Protein AF-A0AAV4VUT4-F1 (afdb_monomer_lite)

Radius of gyration: 61.25 Å; chains: 1; bounding box: 125×82×161 Å

Organism: Caerostris extrusa (NCBI:txid172846)

pLDDT: mean 83.29, std 17.69, range [30.61, 98.0]

Sequence (272 aa):
VSNAVAVRVLGPTYFQRSETTAPAVAEASKPFDLVAHREKVATLLKQELPKPYDGPERDLVNFPRRVRPDTPGKVRMAFLPEEWFTFFYKKTGVTGPYLFGTGLLTFLLSKELYVIEHEFSTGCAIFLLVYIAVKKFGPAARKYLDDDFAANIAKMNKHKEDNMKEIENSIEQEKKNIWHAEGQKILMEAKRENVQMQLETEYRRRMMHVYEQVKKRLDYQLDITNTKRKLEQGHMVDWIVNSVVKSITPQQEKEALQKCIEDLKVISAKTH

InterPro domains:
  IPR008688 ATP synthase, F0 complex, subunit B/MI25 [PF05405] (105-265)
  IPR013837 ATP synthase, F0 complex, subunit B [PTHR12733] (56-271)

Structure (mmCIF, N/CA/C/O backbone):
data_AF-A0AAV4VUT4-F1
#
_entry.id   AF-A0AAV4VUT4-F1
#
loop_
_atom_site.group_PDB
_atom_site.id
_atom_site.type_symbol
_atom_site.label_atom_id
_atom_site.label_alt_id
_atom_site.label_comp_id
_atom_site.label_asym_id
_atom_site.label_entity_id
_atom_site.label_seq_id
_atom_site.pdbx_PDB_ins_code
_atom_site.Cartn_x
_atom_site.Cartn_y
_atom_site.Cartn_z
_atom_site.occupancy
_atom_site.B_iso_or_equiv
_atom_site.auth_seq_id
_atom_site.auth_comp_id
_atom_site.auth_asym_id
_atom_site.auth_atom_id
_atom_site.pdbx_PDB_model_num
ATOM 1 N N . VAL A 1 1 ? -49.177 -25.018 -1.321 1.00 38.31 1 VAL A N 1
ATOM 2 C CA . VAL A 1 1 ? -49.910 -26.197 -0.807 1.00 38.31 1 VAL A CA 1
ATOM 3 C C . VAL A 1 1 ? -50.154 -25.961 0.669 1.00 38.31 1 VAL A C 1
ATOM 5 O O . VAL A 1 1 ? -49.200 -25.736 1.400 1.00 38.31 1 VAL A O 1
ATOM 8 N N . SER A 1 2 ? -51.428 -25.855 1.037 1.00 38.56 2 SER A N 1
ATOM 9 C CA . SER A 1 2 ? -51.911 -25.648 2.406 1.00 38.56 2 SER A CA 1
ATOM 10 C C . SER A 1 2 ? -51.657 -26.894 3.260 1.00 38.56 2 SER A C 1
ATOM 12 O O . SER A 1 2 ? -51.672 -27.980 2.691 1.00 38.56 2 SER A O 1
ATOM 14 N N . ASN A 1 3 ? -51.426 -26.728 4.567 1.00 30.61 3 ASN A N 1
ATOM 15 C CA . ASN A 1 3 ? -51.760 -27.653 5.669 1.00 30.61 3 ASN A CA 1
ATOM 16 C C . ASN A 1 3 ? -51.227 -27.018 6.970 1.00 30.61 3 ASN A C 1
ATOM 18 O O . ASN A 1 3 ? -50.026 -26.943 7.183 1.00 30.61 3 ASN A O 1
ATOM 22 N N . ALA A 1 4 ? -52.051 -26.291 7.719 1.00 34.97 4 ALA A N 1
ATOM 23 C CA . ALA A 1 4 ? -52.999 -26.779 8.725 1.00 34.97 4 ALA A CA 1
ATOM 24 C C . ALA A 1 4 ? -52.445 -26.577 10.150 1.00 34.97 4 ALA A C 1
ATOM 26 O O . ALA A 1 4 ? -51.393 -27.070 10.538 1.00 34.97 4 ALA A O 1
ATOM 27 N N . VAL A 1 5 ? -53.214 -25.778 10.882 1.00 43.53 5 VAL A N 1
ATOM 28 C CA . VAL A 1 5 ? -53.121 -25.339 12.274 1.00 43.53 5 VAL A CA 1
ATOM 29 C C . VAL A 1 5 ? -52.958 -26.494 13.271 1.00 43.53 5 VAL A C 1
ATOM 31 O O . VAL A 1 5 ? -53.674 -27.486 13.191 1.00 43.53 5 VAL A O 1
ATOM 34 N N . ALA A 1 6 ? -52.140 -26.287 14.309 1.00 33.81 6 ALA A N 1
ATOM 35 C CA . ALA A 1 6 ? -52.344 -26.920 15.612 1.00 33.81 6 ALA A CA 1
ATOM 36 C C . ALA A 1 6 ? -52.032 -25.923 16.743 1.00 33.81 6 ALA A C 1
ATOM 38 O O . ALA A 1 6 ? -50.922 -25.856 17.267 1.00 33.81 6 ALA A O 1
ATOM 39 N N . VAL A 1 7 ? -53.043 -25.137 17.121 1.00 42.69 7 VAL A N 1
ATOM 40 C CA . VAL A 1 7 ? -53.096 -24.450 18.416 1.00 42.69 7 VAL A CA 1
ATOM 41 C C . VAL A 1 7 ? -53.338 -25.529 19.473 1.00 42.69 7 VAL A C 1
ATOM 43 O O . VAL A 1 7 ? -54.434 -26.079 19.554 1.00 42.69 7 VAL A O 1
ATOM 46 N N . ARG A 1 8 ? -52.315 -25.880 20.261 1.00 37.84 8 ARG A N 1
ATOM 47 C CA . ARG A 1 8 ? -52.475 -26.766 21.425 1.00 37.84 8 ARG A CA 1
ATOM 48 C C . ARG A 1 8 ? -52.658 -25.926 22.684 1.00 37.84 8 ARG A C 1
ATOM 50 O O . ARG A 1 8 ? -51.731 -25.283 23.162 1.00 37.84 8 ARG A O 1
ATOM 57 N N . VAL A 1 9 ? -53.880 -25.966 23.202 1.00 40.16 9 VAL A N 1
ATOM 58 C CA . VAL A 1 9 ? -54.280 -25.491 24.529 1.00 40.16 9 VAL A CA 1
ATOM 59 C C . VAL A 1 9 ? -53.512 -26.292 25.588 1.00 40.16 9 VAL A C 1
ATOM 61 O O . VAL A 1 9 ? -53.620 -27.517 25.646 1.00 40.16 9 VAL A O 1
ATOM 64 N N . LEU A 1 10 ? -52.711 -25.610 26.409 1.00 38.88 10 LEU A N 1
ATOM 65 C CA . LEU A 1 10 ? -51.919 -26.223 27.476 1.00 38.88 10 LEU A CA 1
ATOM 66 C C . LEU A 1 10 ? -52.737 -26.245 28.781 1.00 38.88 10 LEU A C 1
ATOM 68 O O . LEU A 1 10 ? -52.873 -25.229 29.455 1.00 38.88 10 LEU A O 1
ATOM 72 N N . GLY A 1 11 ? -53.304 -27.409 29.117 1.00 35.69 11 GLY A N 1
ATOM 73 C CA . GLY A 1 11 ? -53.816 -27.740 30.457 1.00 35.69 11 GLY A CA 1
ATOM 74 C C . GLY A 1 11 ? -52.709 -27.846 31.529 1.00 35.69 11 GLY A C 1
ATOM 75 O O . GLY A 1 11 ? -51.535 -27.679 31.222 1.00 35.69 11 GLY A O 1
ATOM 76 N N . PRO A 1 12 ? -53.031 -28.134 32.801 1.00 42.19 12 PRO A N 1
ATOM 77 C CA . PRO A 1 12 ? -52.148 -27.884 33.952 1.00 42.19 12 PRO A CA 1
ATOM 78 C C . PRO A 1 12 ? -50.978 -28.875 34.137 1.00 42.19 12 PRO A C 1
ATOM 80 O O . PRO A 1 12 ? -50.393 -28.943 35.213 1.00 42.19 12 PRO A O 1
ATOM 83 N N . THR A 1 13 ? -50.599 -29.640 33.112 1.00 35.25 13 THR A N 1
ATOM 84 C CA . THR A 1 13 ? -49.573 -30.698 33.204 1.00 35.25 13 THR A CA 1
ATOM 85 C C . THR A 1 13 ? -48.278 -30.398 32.446 1.00 35.25 13 THR A C 1
ATOM 87 O O . THR A 1 13 ? -47.425 -31.273 32.331 1.00 35.25 13 THR A O 1
ATOM 90 N N . TYR A 1 14 ? -48.071 -29.174 31.953 1.00 37.06 14 TYR A N 1
ATOM 91 C CA . TYR A 1 14 ? -46.871 -28.827 31.179 1.00 37.06 14 TYR A CA 1
ATOM 92 C C . TYR A 1 14 ? -45.844 -28.045 32.008 1.00 37.06 14 TYR A C 1
ATOM 94 O O . TYR A 1 14 ? -45.543 -26.891 31.732 1.00 37.06 14 TYR A O 1
ATOM 102 N N . PHE A 1 15 ? -45.253 -28.717 32.994 1.00 39.16 15 PHE A N 1
ATOM 103 C CA . PHE A 1 15 ? -43.840 -28.516 33.331 1.00 39.16 15 PHE A CA 1
ATOM 104 C C . PHE A 1 15 ? -43.058 -29.705 32.765 1.00 39.16 15 PHE A C 1
ATOM 106 O O . PHE A 1 15 ? -42.431 -30.475 33.486 1.00 39.16 15 PHE A O 1
ATOM 113 N N . GLN A 1 16 ? -43.108 -29.892 31.445 1.00 33.41 16 GLN A N 1
ATOM 114 C CA . GLN A 1 16 ? -42.028 -30.632 30.810 1.00 33.41 16 GLN A CA 1
ATOM 115 C C . GLN A 1 16 ? -40.841 -29.679 30.796 1.00 33.41 16 GLN A C 1
ATOM 117 O O . GLN A 1 16 ? -40.825 -28.704 30.046 1.00 33.41 16 GLN A O 1
ATOM 122 N N . ARG A 1 17 ? -39.860 -29.943 31.669 1.00 34.88 17 ARG A N 1
ATOM 123 C CA . ARG A 1 17 ? -38.482 -29.517 31.430 1.00 34.88 17 ARG A CA 1
ATOM 124 C C . ARG A 1 17 ? -38.218 -29.957 29.998 1.00 34.88 17 ARG A C 1
ATOM 126 O O . ARG A 1 17 ? -38.216 -31.161 29.751 1.00 34.88 17 ARG A O 1
ATOM 133 N N . SER A 1 18 ? -38.123 -29.021 29.053 1.00 34.09 18 SER A N 1
ATOM 134 C CA . SER A 1 18 ? -37.560 -29.383 27.766 1.00 34.09 18 SER A CA 1
ATOM 135 C C . SER A 1 18 ? -36.218 -29.988 28.132 1.00 34.09 18 SER A C 1
ATOM 137 O O . SER A 1 18 ? -35.370 -29.334 28.746 1.00 34.09 18 SER A O 1
ATOM 139 N N . GLU A 1 19 ? -36.073 -31.287 27.891 1.00 35.34 19 GLU A N 1
ATOM 140 C CA . GLU A 1 19 ? -34.752 -31.844 27.749 1.00 35.34 19 GLU A CA 1
ATOM 141 C C . GLU A 1 19 ? -34.169 -30.990 26.640 1.00 35.34 19 GLU A C 1
ATOM 143 O O . GLU A 1 19 ? -34.556 -31.089 25.476 1.00 35.34 19 GLU A O 1
ATOM 148 N N . THR A 1 20 ? -33.337 -30.026 27.025 1.00 38.91 20 THR A N 1
ATOM 149 C CA . THR A 1 20 ? -32.339 -29.492 26.132 1.00 38.91 20 THR A CA 1
ATOM 150 C C . THR A 1 20 ? -31.587 -30.737 25.718 1.00 38.91 20 THR A C 1
ATOM 152 O O . THR A 1 20 ? -30.687 -31.182 26.430 1.00 38.91 20 THR A O 1
ATOM 155 N N . THR A 1 21 ? -32.019 -31.369 24.626 1.00 37.50 21 THR A N 1
ATOM 156 C CA . THR A 1 21 ? -31.150 -32.207 23.834 1.00 37.50 21 THR A CA 1
ATOM 157 C C . THR A 1 21 ? -30.063 -31.221 23.474 1.00 37.50 21 THR A C 1
ATOM 159 O O . THR A 1 21 ? -30.235 -30.366 22.603 1.00 37.50 21 THR A O 1
ATOM 162 N N . ALA A 1 22 ? -29.010 -31.214 24.299 1.00 38.31 22 ALA A N 1
ATOM 163 C CA . ALA A 1 22 ? -27.779 -30.540 23.977 1.00 38.31 22 ALA A CA 1
ATOM 164 C C . ALA A 1 22 ? -27.530 -30.936 22.524 1.00 38.31 22 ALA A C 1
ATOM 166 O O . ALA A 1 22 ? -27.652 -32.137 22.237 1.00 38.31 22 ALA A O 1
ATOM 167 N N . PRO A 1 23 ? -27.336 -29.971 21.603 1.00 40.91 23 PRO A N 1
ATOM 168 C CA . PRO A 1 23 ? -27.054 -30.317 20.220 1.00 40.91 23 PRO A CA 1
ATOM 169 C C . PRO A 1 23 ? -26.000 -31.409 20.285 1.00 40.91 23 PRO A C 1
ATOM 171 O O . PRO A 1 23 ? -25.000 -31.213 20.986 1.00 40.91 23 PRO A O 1
ATOM 174 N N . ALA A 1 24 ? -26.330 -32.581 19.717 1.00 38.47 24 ALA A N 1
ATOM 175 C CA . ALA A 1 24 ? -25.483 -33.763 19.750 1.00 38.47 24 ALA A CA 1
ATOM 176 C C . ALA A 1 24 ? -24.061 -33.263 19.569 1.00 38.47 24 ALA A C 1
ATOM 178 O O . ALA A 1 24 ? -23.830 -32.548 18.593 1.00 38.47 24 ALA A O 1
ATOM 179 N N . VAL A 1 25 ? -23.212 -33.481 20.584 1.00 44.38 25 VAL A N 1
ATOM 180 C CA . VAL A 1 25 ? -21.855 -32.936 20.643 1.00 44.38 25 VAL A CA 1
ATOM 181 C C . VAL A 1 25 ? -21.241 -33.274 19.302 1.00 44.38 25 VAL A C 1
ATOM 183 O O . VAL A 1 25 ? -20.931 -34.438 19.060 1.00 44.38 25 VAL A O 1
ATOM 186 N N . ALA A 1 26 ? -21.198 -32.286 18.401 1.00 42.62 26 ALA A N 1
ATOM 187 C CA . ALA A 1 26 ? -20.576 -32.443 17.105 1.00 42.62 26 ALA A CA 1
ATOM 188 C C . ALA A 1 26 ? -19.192 -32.946 17.460 1.00 42.62 26 ALA A C 1
ATOM 190 O O . ALA A 1 26 ? -18.527 -32.268 18.252 1.00 42.62 26 ALA A O 1
ATOM 191 N N . GLU A 1 27 ? -18.870 -34.174 17.030 1.00 40.31 27 GLU A N 1
ATOM 192 C CA . GLU A 1 27 ? -17.626 -34.858 17.363 1.00 40.31 27 GLU A CA 1
ATOM 193 C C . GLU A 1 27 ? -16.545 -33.803 17.374 1.00 40.31 27 GLU A C 1
ATOM 195 O O . GLU A 1 27 ? -16.317 -33.166 16.343 1.00 40.31 27 GLU A O 1
ATOM 200 N N . ALA A 1 28 ? -16.034 -33.502 18.572 1.00 47.31 28 ALA A N 1
ATOM 201 C CA . ALA A 1 28 ? -15.161 -32.368 18.765 1.00 47.31 28 ALA A CA 1
ATOM 202 C C . ALA A 1 28 ? -13.992 -32.594 17.817 1.00 47.31 28 ALA A C 1
ATOM 204 O O . ALA A 1 28 ? -13.145 -33.456 18.063 1.00 47.31 28 ALA A O 1
ATOM 205 N N . SER A 1 29 ? -14.005 -31.881 16.686 1.00 54.81 29 SER A N 1
ATOM 206 C CA . SER A 1 29 ? -12.911 -31.870 15.735 1.00 54.81 29 SER A CA 1
ATOM 207 C C . SER A 1 29 ? -11.675 -31.661 16.585 1.00 54.81 29 SER A C 1
ATOM 209 O O . SER A 1 29 ? -11.684 -30.723 17.392 1.00 54.81 29 SER A O 1
ATOM 211 N N . LYS A 1 30 ? -10.707 -32.588 16.492 1.00 56.12 30 LYS A N 1
ATOM 212 C CA . LYS A 1 30 ? -9.490 -32.610 17.318 1.00 56.12 30 LYS A CA 1
ATOM 213 C C . LYS A 1 30 ? -9.087 -31.175 17.655 1.00 56.12 30 LYS A C 1
ATOM 215 O O . LYS A 1 30 ? -9.022 -30.382 16.710 1.00 56.12 30 LYS A O 1
ATOM 220 N N . PRO A 1 31 ? -8.877 -30.830 18.941 1.00 59.69 31 PRO A N 1
ATOM 221 C CA . PRO A 1 31 ? -8.601 -29.455 19.328 1.00 59.69 31 PRO A CA 1
ATOM 222 C C . PRO A 1 31 ? -7.492 -28.934 18.423 1.00 59.69 31 PRO A C 1
ATOM 224 O O . PRO A 1 31 ? -6.416 -29.528 18.354 1.00 59.69 31 PRO A O 1
ATOM 227 N N . PHE A 1 32 ? -7.815 -27.910 17.634 1.00 61.91 32 PHE A N 1
ATOM 228 C CA . PHE A 1 32 ? -6.879 -27.327 16.690 1.00 61.91 32 PHE A CA 1
ATOM 229 C C . PHE A 1 32 ? -5.690 -26.826 17.502 1.00 61.91 32 PHE A C 1
ATOM 231 O O . PHE A 1 32 ? -5.832 -25.900 18.302 1.00 61.91 32 PHE A O 1
ATOM 238 N N . ASP A 1 33 ? -4.552 -27.503 17.364 1.00 74.44 33 ASP A N 1
ATOM 239 C CA . ASP A 1 33 ? -3.379 -27.232 18.179 1.00 74.44 33 ASP A CA 1
ATOM 240 C C . ASP A 1 33 ? -2.759 -25.901 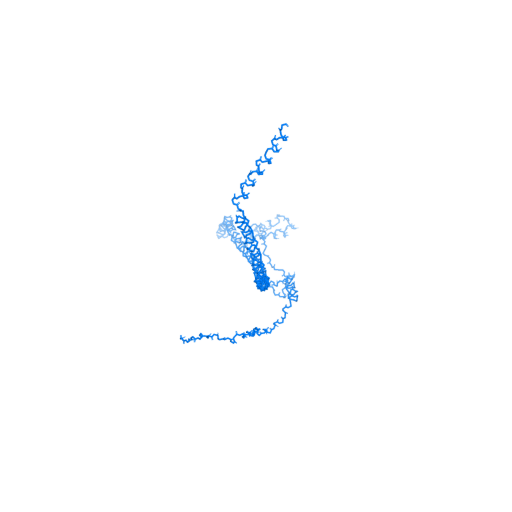17.733 1.00 74.44 33 ASP A C 1
ATOM 242 O O . ASP A 1 33 ? -1.982 -25.812 16.778 1.00 74.44 33 ASP A O 1
ATOM 246 N N . LEU A 1 34 ? -3.198 -24.830 18.396 1.00 72.06 34 LEU A N 1
ATOM 247 C CA . LEU A 1 34 ? -2.836 -23.447 18.096 1.00 72.06 34 LEU A CA 1
ATOM 248 C C . LEU A 1 34 ? -1.325 -23.225 18.187 1.00 72.06 34 LEU A C 1
ATOM 250 O O . LEU A 1 34 ? -0.800 -22.379 17.465 1.00 72.06 34 LEU A O 1
ATOM 254 N N . VAL A 1 35 ? -0.633 -23.967 19.057 1.00 77.12 35 VAL A N 1
ATOM 255 C CA . VAL A 1 35 ? 0.819 -23.859 19.244 1.00 77.12 35 VAL A CA 1
ATOM 256 C C . VAL A 1 35 ? 1.533 -24.440 18.029 1.00 77.12 35 VAL A C 1
ATOM 258 O O . VAL A 1 35 ? 2.270 -23.717 17.359 1.00 77.12 35 VAL A O 1
ATOM 261 N N . ALA A 1 36 ? 1.212 -25.683 17.661 1.00 79.12 36 ALA A N 1
ATOM 262 C CA . ALA A 1 36 ? 1.777 -26.333 16.480 1.00 79.12 36 ALA A CA 1
ATOM 263 C C . ALA A 1 36 ? 1.467 -25.559 15.185 1.00 79.12 36 ALA A C 1
ATOM 265 O O . ALA A 1 36 ? 2.317 -25.424 14.301 1.00 79.12 36 ALA A O 1
ATOM 266 N N . HIS A 1 37 ? 0.261 -24.994 15.068 1.00 78.25 37 HIS A N 1
ATOM 267 C CA . HIS A 1 37 ? -0.099 -24.175 13.913 1.00 78.25 37 HIS A CA 1
ATOM 268 C C . HIS A 1 37 ? 0.668 -22.845 13.877 1.00 78.25 37 HIS A C 1
ATOM 270 O O . HIS A 1 37 ? 1.135 -22.441 12.813 1.00 78.25 37 HIS A O 1
ATOM 276 N N . ARG A 1 38 ? 0.843 -22.164 15.018 1.00 79.00 38 ARG A N 1
ATOM 277 C CA . ARG A 1 38 ? 1.648 -20.931 15.103 1.00 79.00 38 ARG A CA 1
ATOM 278 C C . ARG A 1 38 ? 3.107 -21.179 14.740 1.00 79.00 38 ARG A C 1
ATOM 280 O O . ARG A 1 38 ? 3.677 -20.388 13.995 1.00 79.00 38 ARG A O 1
ATOM 287 N N . GLU A 1 39 ? 3.689 -22.275 15.215 1.00 81.62 39 GLU A N 1
ATOM 288 C CA . GLU A 1 39 ? 5.054 -22.674 14.865 1.00 81.62 39 GLU A CA 1
ATOM 289 C C . GLU A 1 39 ? 5.191 -22.952 13.365 1.00 81.62 39 GLU A C 1
ATOM 291 O O . GLU A 1 39 ? 6.117 -22.451 12.729 1.00 81.62 39 GLU A O 1
ATOM 296 N N . LYS A 1 40 ? 4.220 -23.655 12.768 1.00 81.38 40 LYS A N 1
ATOM 297 C CA . LYS A 1 40 ? 4.173 -23.900 11.321 1.00 81.38 40 LYS A CA 1
ATOM 298 C C . LYS A 1 40 ? 4.021 -22.610 10.504 1.00 81.38 40 LYS A C 1
ATOM 300 O O . LYS A 1 40 ? 4.637 -22.469 9.455 1.00 81.38 40 LYS A O 1
ATOM 305 N N . VAL A 1 41 ? 3.231 -21.644 10.968 1.00 77.38 41 VAL A N 1
ATOM 306 C CA . VAL A 1 41 ? 3.125 -20.326 10.316 1.00 77.38 41 VAL A CA 1
ATOM 307 C C . VAL A 1 41 ? 4.440 -19.548 10.447 1.00 77.38 41 VAL A C 1
ATOM 309 O O . VAL A 1 41 ? 4.887 -18.929 9.485 1.00 77.38 41 VAL A O 1
ATOM 312 N N . ALA A 1 42 ? 5.098 -19.616 11.606 1.00 79.06 42 ALA A N 1
ATOM 313 C CA . ALA A 1 42 ? 6.378 -18.953 11.840 1.00 79.06 42 ALA A CA 1
ATOM 314 C C . ALA A 1 42 ? 7.516 -19.527 10.978 1.00 79.06 42 ALA A C 1
ATOM 316 O O . ALA A 1 42 ? 8.400 -18.775 10.565 1.00 79.06 42 ALA A O 1
ATOM 317 N N . THR A 1 43 ? 7.508 -20.832 10.688 1.00 80.75 43 THR A N 1
ATOM 318 C CA . THR A 1 43 ? 8.469 -21.441 9.756 1.00 80.75 43 THR A CA 1
ATOM 319 C C . THR A 1 43 ? 8.177 -21.054 8.308 1.00 80.75 43 THR A C 1
ATOM 321 O O . THR A 1 43 ? 9.104 -20.670 7.599 1.00 80.75 43 THR A O 1
ATOM 324 N N . LEU A 1 44 ? 6.907 -21.051 7.889 1.00 75.94 44 LEU A N 1
ATOM 325 C CA . LEU A 1 44 ? 6.501 -20.625 6.543 1.00 75.94 44 LEU A CA 1
ATOM 326 C C . LEU A 1 44 ? 6.820 -19.150 6.260 1.00 75.94 44 LEU A C 1
ATOM 328 O O . LEU A 1 44 ? 7.231 -18.824 5.154 1.00 75.94 44 LEU A O 1
ATOM 332 N N . LEU A 1 45 ? 6.700 -18.266 7.257 1.00 74.12 45 LEU A N 1
ATOM 333 C CA . LEU A 1 45 ? 7.067 -16.849 7.122 1.00 74.12 45 LEU A CA 1
ATOM 334 C C . LEU A 1 45 ? 8.566 -16.625 6.877 1.00 74.12 45 LEU A C 1
ATOM 336 O O . LEU A 1 45 ? 8.943 -15.621 6.280 1.00 74.12 45 LEU A O 1
ATOM 340 N N . LYS A 1 46 ? 9.422 -17.530 7.363 1.00 74.88 46 LYS A N 1
ATOM 341 C CA . LYS A 1 46 ? 10.881 -17.454 7.177 1.00 74.88 46 LYS A CA 1
ATOM 342 C C . LYS A 1 46 ? 11.344 -18.088 5.870 1.00 74.88 46 LYS A C 1
ATOM 344 O O . LYS A 1 46 ? 12.476 -17.858 5.456 1.00 74.88 46 LYS A O 1
ATOM 349 N N . GLN A 1 47 ? 10.506 -18.911 5.252 1.00 76.00 47 GLN A N 1
ATOM 350 C CA . GLN A 1 47 ? 10.820 -19.535 3.982 1.00 76.00 47 GLN A CA 1
ATOM 351 C C . GLN A 1 47 ? 10.632 -18.501 2.871 1.00 76.00 47 GLN A C 1
ATOM 353 O O . GLN A 1 47 ? 9.517 -18.052 2.611 1.00 76.00 47 GLN A O 1
ATOM 358 N N . GLU A 1 48 ? 11.720 -18.127 2.195 1.00 66.69 48 GLU A N 1
ATOM 359 C CA . GLU A 1 48 ? 11.594 -17.357 0.961 1.00 66.69 48 GLU A CA 1
ATOM 360 C C . GLU A 1 48 ? 10.791 -18.184 -0.045 1.00 66.69 48 GLU A C 1
ATOM 362 O O . GLU A 1 48 ? 11.144 -19.324 -0.366 1.00 66.69 48 GLU A O 1
ATOM 367 N N . LEU A 1 49 ? 9.677 -17.623 -0.517 1.00 64.25 49 LEU A N 1
ATOM 368 C CA . LEU A 1 49 ? 8.893 -18.259 -1.562 1.00 64.25 49 LEU A CA 1
ATOM 369 C C . LEU A 1 49 ? 9.783 -18.405 -2.804 1.00 64.25 49 LEU A C 1
ATOM 371 O O . LEU A 1 49 ? 10.402 -17.419 -3.225 1.00 64.25 49 LEU A O 1
ATOM 375 N N . PRO A 1 50 ? 9.859 -19.606 -3.407 1.00 62.66 50 PRO A N 1
ATOM 376 C CA . PRO A 1 50 ? 10.608 -19.781 -4.637 1.00 62.66 50 PRO A CA 1
ATOM 377 C C . PRO A 1 50 ? 10.035 -18.821 -5.678 1.00 62.66 50 PRO A C 1
ATOM 379 O O . PRO A 1 50 ? 8.819 -18.741 -5.872 1.00 62.66 50 PRO A O 1
ATOM 382 N N . LYS A 1 51 ? 10.909 -18.050 -6.330 1.00 67.25 51 LYS A N 1
ATOM 383 C CA . LYS A 1 51 ? 10.484 -17.155 -7.409 1.00 67.25 51 LYS A CA 1
ATOM 384 C C . LYS A 1 51 ? 9.766 -18.022 -8.452 1.00 67.25 51 LYS A C 1
ATOM 386 O O . LYS A 1 51 ? 10.335 -19.029 -8.862 1.00 67.25 51 LYS A O 1
ATOM 391 N N . PRO A 1 52 ? 8.561 -17.651 -8.916 1.00 65.31 52 PRO A N 1
ATOM 392 C CA . PRO A 1 52 ? 7.681 -18.547 -9.680 1.00 65.31 52 PRO A CA 1
ATOM 393 C C . PRO A 1 52 ? 8.268 -19.065 -11.005 1.00 65.31 52 PRO A C 1
ATOM 395 O O . PRO A 1 52 ? 7.731 -19.994 -11.595 1.00 65.31 52 PRO A O 1
ATOM 398 N N . TYR A 1 53 ? 9.373 -18.481 -11.469 1.00 65.62 53 TYR A N 1
ATOM 399 C CA . TYR A 1 53 ? 10.059 -18.834 -12.714 1.00 65.62 53 TYR A CA 1
ATOM 400 C C . TYR A 1 53 ? 11.436 -19.480 -12.498 1.00 65.62 53 TYR A C 1
ATOM 402 O O . TYR A 1 53 ? 12.160 -19.733 -13.465 1.00 65.62 53 TYR A O 1
ATOM 410 N N . ASP A 1 54 ? 11.836 -19.701 -11.247 1.00 69.44 54 ASP A N 1
ATOM 411 C CA . ASP A 1 54 ? 13.139 -20.246 -10.892 1.00 69.44 54 ASP A CA 1
ATOM 412 C C . ASP A 1 54 ? 12.903 -21.637 -10.301 1.00 69.44 54 ASP A C 1
ATOM 414 O O . ASP A 1 54 ? 12.466 -21.781 -9.162 1.00 69.44 54 ASP A O 1
ATOM 418 N N . GLY A 1 55 ? 13.136 -22.670 -11.116 1.00 74.31 55 GLY A N 1
ATOM 419 C CA . GLY A 1 55 ? 13.104 -24.050 -10.639 1.00 74.31 55 GLY A CA 1
ATOM 420 C C . GLY A 1 55 ? 14.199 -24.303 -9.592 1.00 74.31 55 GLY A C 1
ATOM 421 O O . GLY A 1 55 ? 15.203 -23.586 -9.577 1.00 74.31 55 GLY A O 1
ATOM 422 N N . PRO A 1 56 ? 14.048 -25.337 -8.746 1.00 75.19 56 PRO A N 1
ATOM 423 C CA . PRO A 1 56 ? 15.007 -25.653 -7.682 1.00 75.19 56 PRO A CA 1
ATOM 424 C C . PRO A 1 56 ? 16.419 -25.971 -8.202 1.00 75.19 56 PRO A C 1
ATOM 426 O O . PRO A 1 56 ? 17.388 -25.847 -7.463 1.00 75.19 56 PRO A O 1
ATOM 429 N N . GLU A 1 57 ? 16.546 -26.340 -9.478 1.00 76.44 57 GLU A N 1
ATOM 430 C CA . GLU A 1 57 ? 17.814 -26.667 -10.141 1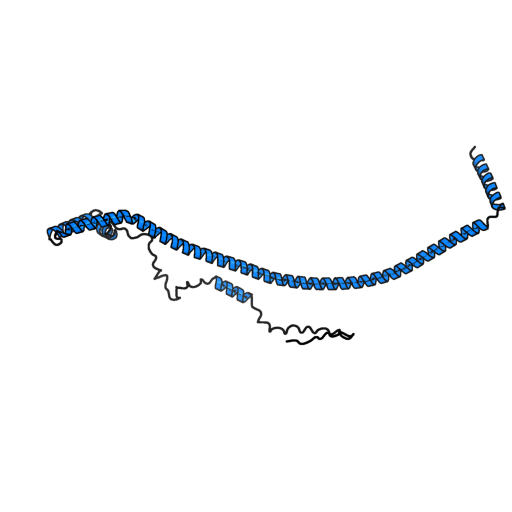.00 76.44 57 GLU A CA 1
ATOM 431 C C . GLU A 1 57 ? 18.547 -25.443 -10.722 1.00 76.44 57 GLU A C 1
ATOM 433 O O . GLU A 1 57 ? 19.649 -25.573 -11.255 1.00 76.44 57 GLU A O 1
ATOM 438 N N . ARG A 1 58 ? 17.952 -24.241 -10.679 1.00 73.44 58 ARG A N 1
ATOM 439 C CA . ARG A 1 58 ? 18.541 -23.066 -11.328 1.00 73.44 58 ARG A CA 1
ATOM 440 C C . ARG A 1 58 ? 19.682 -22.475 -10.505 1.00 73.44 58 ARG A C 1
ATOM 442 O O . ARG A 1 58 ? 19.470 -21.808 -9.496 1.00 73.44 58 ARG A O 1
ATOM 449 N N . ASP A 1 59 ? 20.890 -22.624 -11.028 1.00 79.44 59 ASP A N 1
ATOM 450 C CA . ASP A 1 59 ? 22.099 -22.031 -10.473 1.00 79.44 59 ASP A CA 1
ATOM 451 C C . ASP A 1 59 ? 22.200 -20.530 -10.795 1.00 79.44 59 ASP A C 1
ATOM 453 O O . ASP A 1 59 ? 22.567 -20.122 -11.898 1.00 79.44 59 ASP A O 1
ATOM 457 N N . LEU A 1 60 ? 21.861 -19.693 -9.815 1.00 75.88 60 LEU A N 1
ATOM 458 C CA . LEU A 1 60 ? 21.967 -18.234 -9.913 1.00 75.88 60 LEU A CA 1
ATOM 459 C C . LEU A 1 60 ? 23.379 -17.706 -9.615 1.00 75.88 60 LEU A C 1
ATOM 461 O O . LEU A 1 60 ? 23.634 -16.530 -9.875 1.00 75.88 60 LEU A O 1
ATOM 465 N N . VAL A 1 61 ? 24.269 -18.535 -9.057 1.00 80.00 61 VAL A N 1
ATOM 466 C CA . VAL A 1 61 ? 25.625 -18.134 -8.653 1.00 80.00 61 VAL A CA 1
ATOM 467 C C . VAL A 1 61 ? 26.561 -18.197 -9.854 1.00 80.00 61 VAL A C 1
ATOM 469 O O . VAL A 1 61 ? 27.209 -17.203 -10.172 1.00 80.00 61 VAL A O 1
ATOM 472 N N . ASN A 1 62 ? 26.587 -19.329 -10.562 1.00 83.62 62 ASN A N 1
ATOM 473 C CA . ASN A 1 62 ? 27.418 -19.477 -11.759 1.00 83.62 62 ASN A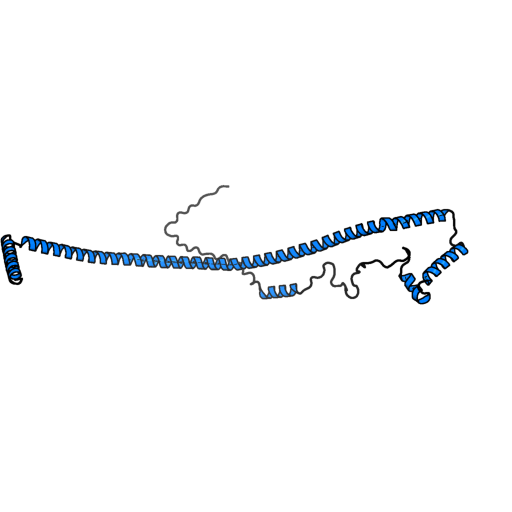 CA 1
ATOM 474 C C . ASN A 1 62 ? 26.768 -18.851 -13.001 1.00 83.62 62 ASN A C 1
ATOM 476 O O . ASN A 1 62 ? 27.470 -18.394 -13.904 1.00 83.62 62 ASN A O 1
ATOM 480 N N . PHE A 1 63 ? 25.432 -18.788 -13.043 1.00 81.75 63 PHE A N 1
ATOM 481 C CA . PHE A 1 63 ? 24.681 -18.237 -14.171 1.00 81.75 63 PHE A CA 1
ATOM 482 C C . PHE A 1 63 ? 23.700 -17.149 -13.714 1.00 81.75 63 PHE A C 1
ATOM 484 O O . PHE A 1 63 ? 22.478 -17.351 -13.719 1.00 81.75 63 PHE A O 1
ATOM 491 N N . PRO A 1 64 ? 24.208 -15.954 -13.346 1.00 84.69 64 PRO A N 1
ATOM 492 C CA . PRO A 1 64 ? 23.341 -14.831 -13.043 1.00 84.69 64 PRO A CA 1
ATOM 493 C C . PRO A 1 64 ? 22.502 -14.471 -14.271 1.00 84.69 64 PRO A C 1
ATOM 495 O O . PRO A 1 64 ? 22.926 -14.593 -15.427 1.00 84.69 64 PRO A O 1
ATOM 498 N N . ARG A 1 65 ? 21.279 -13.996 -14.027 1.00 80.00 65 ARG A N 1
ATOM 499 C CA . ARG A 1 65 ? 20.403 -13.551 -15.109 1.00 80.00 65 ARG A CA 1
ATOM 500 C C . ARG A 1 65 ? 21.066 -12.382 -15.834 1.00 80.00 65 ARG A C 1
ATOM 502 O O . ARG A 1 65 ? 21.482 -11.413 -15.205 1.00 80.00 65 ARG A O 1
ATOM 509 N N . ARG A 1 66 ? 21.122 -12.460 -17.165 1.00 82.31 66 ARG A N 1
ATOM 510 C CA . ARG A 1 66 ? 21.638 -11.371 -18.000 1.00 82.31 66 ARG A CA 1
ATOM 511 C C . ARG A 1 66 ? 20.812 -10.108 -17.751 1.00 82.31 66 ARG A C 1
ATOM 513 O O . ARG A 1 66 ? 19.601 -10.114 -17.971 1.00 82.31 66 ARG A O 1
ATOM 520 N N . VAL A 1 67 ? 21.473 -9.047 -17.301 1.00 83.25 67 VAL A N 1
ATOM 521 C CA . VAL A 1 67 ? 20.888 -7.712 -17.138 1.00 83.25 67 VAL A CA 1
ATOM 522 C C . VAL A 1 67 ? 21.234 -6.899 -18.382 1.00 83.25 67 VAL A C 1
ATOM 524 O O . VAL A 1 67 ? 22.362 -6.963 -18.872 1.00 83.25 67 VAL A O 1
ATOM 527 N N . ARG A 1 68 ? 20.258 -6.170 -18.932 1.00 82.12 68 ARG A N 1
ATOM 528 C CA . ARG A 1 68 ? 20.527 -5.232 -20.026 1.00 82.12 68 ARG A CA 1
ATOM 529 C C . ARG A 1 68 ? 21.389 -4.087 -19.466 1.00 82.12 68 ARG A C 1
ATOM 531 O O . ARG A 1 68 ? 20.994 -3.527 -18.450 1.00 82.12 68 ARG A O 1
ATOM 538 N N . PRO A 1 69 ? 22.524 -3.734 -20.091 1.00 83.38 69 PRO A N 1
ATOM 539 C CA . PRO A 1 69 ? 23.303 -2.577 -19.664 1.00 83.38 69 PRO A CA 1
ATOM 540 C C . PRO A 1 69 ? 22.523 -1.279 -19.913 1.00 83.38 69 PRO A C 1
ATOM 542 O O . PRO A 1 69 ? 21.855 -1.151 -20.941 1.00 83.38 69 PRO A O 1
ATOM 545 N N . ASP A 1 70 ? 22.636 -0.316 -18.997 1.00 81.06 70 ASP A N 1
ATOM 546 C CA . ASP A 1 70 ? 21.920 0.968 -19.079 1.00 81.06 70 ASP A CA 1
ATOM 547 C C . ASP A 1 70 ? 22.397 1.835 -20.251 1.00 81.06 70 ASP A C 1
ATOM 549 O O . ASP A 1 70 ? 21.633 2.613 -20.823 1.00 81.06 70 ASP A O 1
ATOM 553 N N . THR A 1 71 ? 23.670 1.701 -20.628 1.00 83.69 71 THR A N 1
ATOM 554 C CA . THR A 1 71 ? 24.273 2.433 -21.739 1.00 83.69 71 THR A CA 1
ATOM 555 C C . THR A 1 71 ? 24.854 1.476 -22.778 1.00 83.69 71 THR A C 1
ATOM 557 O O . THR A 1 71 ? 25.438 0.446 -22.427 1.00 83.69 71 THR A O 1
ATOM 560 N N . PRO A 1 72 ? 24.697 1.781 -24.080 1.00 84.50 72 PRO A N 1
ATOM 561 C CA . PRO A 1 72 ? 25.358 1.013 -25.123 1.00 84.50 72 PRO A CA 1
ATOM 562 C C . PRO A 1 72 ? 26.874 1.239 -25.077 1.00 84.50 72 PRO A C 1
ATOM 564 O O . PRO A 1 72 ? 27.348 2.285 -24.625 1.00 84.50 72 PRO A O 1
ATOM 567 N N . GLY A 1 73 ? 27.631 0.273 -25.608 1.00 88.06 73 GLY A N 1
ATOM 568 C CA . GLY A 1 73 ? 29.070 0.422 -25.823 1.00 88.06 73 GLY A CA 1
ATOM 569 C C . GLY A 1 73 ? 29.380 1.676 -26.645 1.00 88.06 73 GLY A C 1
ATOM 570 O O . GLY A 1 73 ? 28.630 2.054 -27.549 1.00 88.06 73 GLY A O 1
ATOM 571 N N . LYS A 1 74 ? 30.470 2.365 -26.306 1.00 91.06 74 LYS A N 1
ATOM 572 C CA . LYS A 1 74 ? 30.817 3.637 -26.940 1.00 91.06 74 LYS A CA 1
ATOM 573 C C . LYS A 1 74 ? 31.345 3.400 -28.353 1.00 91.06 74 LYS A C 1
ATOM 575 O O . LYS A 1 74 ? 32.274 2.631 -28.566 1.00 91.06 74 LYS A O 1
ATOM 580 N N . VAL A 1 75 ? 30.771 4.108 -29.321 1.00 90.94 75 VAL A N 1
ATOM 581 C CA . VAL A 1 75 ? 31.120 4.004 -30.745 1.00 90.94 75 VAL A CA 1
ATOM 582 C C . VAL A 1 75 ? 31.654 5.350 -31.229 1.00 90.94 75 VAL A C 1
ATOM 584 O O . VAL A 1 75 ? 31.058 6.401 -30.979 1.00 90.94 75 VAL A O 1
ATOM 587 N N . ARG A 1 76 ? 32.788 5.337 -31.932 1.00 87.94 76 ARG A N 1
ATOM 588 C CA . ARG A 1 76 ? 33.366 6.504 -32.610 1.00 87.94 76 ARG A CA 1
ATOM 589 C C . ARG A 1 76 ? 33.019 6.451 -34.100 1.00 87.94 76 ARG A C 1
ATOM 591 O O . ARG A 1 76 ? 32.844 5.381 -34.671 1.00 87.94 76 ARG A O 1
ATOM 598 N N . MET A 1 77 ? 32.899 7.617 -34.740 1.00 85.31 77 MET A N 1
ATOM 599 C CA . MET A 1 77 ? 32.528 7.735 -36.166 1.00 85.31 77 MET A CA 1
ATOM 600 C C . MET A 1 77 ? 31.208 7.031 -36.541 1.00 85.31 77 MET A C 1
ATOM 602 O O . MET A 1 77 ? 31.033 6.615 -37.677 1.00 85.31 77 MET A O 1
ATOM 606 N N . ALA A 1 78 ? 30.282 6.893 -35.588 1.00 84.69 78 ALA A N 1
ATOM 607 C CA . ALA A 1 78 ? 28.982 6.226 -35.725 1.00 84.69 78 ALA A CA 1
ATOM 608 C C . ALA A 1 78 ? 28.988 4.702 -35.984 1.00 84.69 78 ALA A C 1
ATOM 610 O O . ALA A 1 78 ? 27.992 4.076 -35.640 1.00 84.69 78 ALA A O 1
ATOM 611 N N . PHE A 1 79 ? 30.066 4.092 -36.499 1.00 86.00 79 PHE A N 1
ATOM 612 C CA . PHE A 1 79 ? 30.114 2.640 -36.765 1.00 86.00 79 PHE A CA 1
ATOM 613 C C . PHE A 1 79 ? 31.300 1.887 -36.140 1.00 86.00 79 PHE A C 1
ATOM 615 O O . PHE A 1 79 ? 31.241 0.663 -36.042 1.00 86.00 79 PHE A O 1
ATOM 622 N N . LEU A 1 80 ? 32.368 2.568 -35.703 1.00 90.69 80 LEU A N 1
ATOM 623 C CA . LEU A 1 80 ? 33.554 1.898 -35.156 1.00 90.69 80 LEU A CA 1
ATOM 624 C C . LEU A 1 80 ? 33.499 1.799 -33.620 1.00 90.69 80 LEU A C 1
ATOM 626 O O . LEU A 1 80 ? 33.492 2.837 -32.951 1.00 90.69 80 LEU A O 1
ATOM 630 N N . PRO A 1 81 ? 33.504 0.588 -33.037 1.00 92.19 81 PRO A N 1
ATOM 631 C CA . PRO A 1 81 ? 33.508 0.396 -31.586 1.00 92.19 81 PRO A CA 1
ATOM 632 C C . PRO A 1 81 ? 34.779 0.965 -30.930 1.00 92.19 81 PRO A C 1
ATOM 634 O O . PRO A 1 81 ? 35.872 0.898 -31.501 1.00 92.19 81 PRO A O 1
ATOM 637 N N . GLU A 1 82 ? 34.666 1.527 -29.722 1.00 90.44 82 GLU A N 1
ATOM 638 C CA . GLU A 1 82 ? 35.809 2.057 -28.958 1.00 90.44 82 GLU A CA 1
ATOM 639 C C . GLU A 1 82 ? 36.834 0.969 -28.595 1.00 90.44 82 GLU A C 1
ATOM 641 O O . GLU A 1 82 ? 38.025 1.246 -28.439 1.00 90.44 82 GLU A O 1
ATOM 646 N N . GLU A 1 83 ? 36.404 -0.283 -28.548 1.00 91.12 83 GLU A N 1
ATOM 647 C CA . GLU A 1 83 ? 37.226 -1.469 -28.353 1.00 91.12 83 GLU A CA 1
ATOM 648 C C . GLU A 1 83 ? 38.331 -1.570 -29.418 1.00 91.12 83 GLU A C 1
ATOM 650 O O . GLU A 1 83 ? 39.473 -1.908 -29.099 1.00 91.12 83 GLU A O 1
ATOM 655 N N . TRP A 1 84 ? 38.039 -1.180 -30.665 1.00 88.31 84 TRP A N 1
ATOM 656 C CA . TRP A 1 84 ? 39.025 -1.159 -31.748 1.00 88.31 84 TRP A CA 1
ATOM 657 C C . TRP A 1 84 ? 40.089 -0.082 -31.508 1.00 88.31 84 TRP A C 1
ATOM 659 O O . TRP A 1 84 ? 41.284 -0.331 -31.644 1.00 88.31 84 TRP A O 1
ATOM 669 N N . PHE A 1 85 ? 39.685 1.101 -31.037 1.00 90.00 85 PHE A N 1
ATOM 670 C CA . PHE A 1 85 ? 40.629 2.166 -30.683 1.00 90.00 85 PHE A CA 1
ATOM 671 C C . PHE A 1 85 ? 41.487 1.782 -29.477 1.00 90.00 85 PHE A C 1
ATOM 673 O O . PHE A 1 85 ? 42.690 2.035 -29.480 1.00 90.00 85 PHE A O 1
ATOM 680 N N . THR A 1 86 ? 40.894 1.128 -28.478 1.00 90.44 86 THR A N 1
ATOM 681 C CA . THR A 1 86 ? 41.600 0.629 -27.289 1.00 90.44 86 THR A CA 1
ATOM 682 C C . THR A 1 86 ? 42.657 -0.415 -27.660 1.00 90.44 86 THR A C 1
ATOM 684 O O . THR A 1 86 ? 43.764 -0.383 -27.121 1.00 90.44 86 THR A O 1
ATOM 687 N N . PHE A 1 87 ? 42.365 -1.293 -28.627 1.00 90.00 87 PHE A N 1
ATOM 688 C CA . PHE A 1 87 ? 43.322 -2.280 -29.132 1.00 90.00 87 PHE A CA 1
ATOM 689 C C . PHE A 1 87 ? 44.587 -1.627 -29.717 1.00 90.00 87 PHE A C 1
ATOM 691 O O . PHE A 1 87 ? 45.707 -1.964 -29.324 1.00 90.00 87 PHE A O 1
ATOM 698 N N . PHE A 1 88 ? 44.425 -0.644 -30.606 1.00 89.00 88 PHE A N 1
ATOM 699 C CA . PHE A 1 88 ? 45.548 0.084 -31.211 1.00 89.00 88 PHE A CA 1
ATOM 700 C C . PHE A 1 88 ? 46.241 1.047 -30.244 1.00 89.00 88 PHE A C 1
ATOM 702 O O . PHE A 1 88 ? 47.436 1.309 -30.393 1.00 89.00 88 PHE A O 1
ATOM 709 N N . TYR A 1 89 ? 45.531 1.564 -29.239 1.00 90.38 89 TYR A N 1
ATOM 710 C CA . TYR A 1 89 ? 46.064 2.558 -28.308 1.00 90.38 89 TYR A CA 1
ATOM 711 C C . TYR A 1 89 ? 47.355 2.087 -27.626 1.00 90.38 89 TYR A C 1
ATOM 713 O O . TYR A 1 89 ? 48.324 2.840 -27.551 1.00 90.38 89 TYR A O 1
ATOM 721 N N . LYS A 1 90 ? 47.418 0.808 -27.226 1.00 90.31 90 LYS A N 1
ATOM 722 C CA . LYS A 1 90 ? 48.599 0.211 -26.578 1.00 90.31 90 LYS A CA 1
ATOM 723 C C . LYS A 1 90 ? 49.855 0.204 -27.465 1.00 90.31 90 LYS A C 1
ATOM 725 O O . LYS A 1 90 ? 50.959 0.094 -26.940 1.00 90.31 90 LYS A O 1
ATOM 730 N N . LYS A 1 91 ? 49.705 0.254 -28.792 1.00 89.75 91 LYS A N 1
ATOM 731 C CA . LYS A 1 91 ? 50.812 0.093 -29.753 1.00 89.75 91 LYS A CA 1
ATOM 732 C C . LYS A 1 91 ? 51.144 1.368 -30.517 1.00 89.75 91 LYS A C 1
ATOM 734 O O . LYS A 1 91 ? 52.312 1.658 -30.728 1.00 89.75 91 LYS A O 1
ATOM 739 N N . THR A 1 92 ? 50.128 2.113 -30.927 1.00 91.19 92 THR A N 1
ATOM 740 C CA . THR A 1 92 ? 50.250 3.228 -31.878 1.00 91.19 92 THR A CA 1
ATOM 741 C C . THR A 1 92 ? 49.625 4.525 -31.353 1.00 91.19 92 THR A C 1
ATOM 743 O O . THR A 1 92 ? 49.498 5.496 -32.094 1.00 91.19 92 THR A O 1
ATOM 746 N N . GLY A 1 93 ? 49.211 4.552 -30.081 1.00 91.31 93 GLY A N 1
ATOM 747 C CA . GLY A 1 93 ? 48.579 5.715 -29.457 1.00 91.31 93 GLY A CA 1
ATOM 748 C C . GLY A 1 93 ? 47.208 6.061 -30.052 1.00 91.31 93 GLY A C 1
ATOM 749 O O . GLY A 1 93 ? 46.585 5.254 -30.743 1.00 91.31 93 GLY A O 1
ATOM 750 N N . VAL A 1 94 ? 46.721 7.277 -29.770 1.00 88.94 94 VAL A N 1
ATOM 751 C CA . VAL A 1 94 ? 45.385 7.743 -30.202 1.00 88.94 94 VAL A CA 1
ATOM 752 C C . VAL A 1 94 ? 45.290 7.889 -31.719 1.00 88.94 94 VAL A C 1
ATOM 754 O O . VAL A 1 94 ? 44.231 7.635 -32.278 1.00 88.94 94 VAL A O 1
ATOM 757 N N . THR A 1 95 ? 46.372 8.295 -32.388 1.00 91.00 95 THR A N 1
ATOM 758 C CA . THR A 1 95 ? 46.391 8.565 -33.835 1.00 91.00 95 THR A CA 1
ATOM 759 C C . THR A 1 95 ? 46.478 7.300 -34.684 1.00 91.00 95 THR A C 1
ATOM 761 O O . THR A 1 95 ? 46.080 7.330 -35.846 1.00 91.00 95 THR A O 1
ATOM 764 N N . GLY A 1 96 ? 46.928 6.182 -34.110 1.00 90.75 96 GLY A N 1
ATOM 765 C CA . GLY A 1 96 ? 47.106 4.909 -34.806 1.00 90.75 96 GLY A CA 1
ATOM 766 C C . GLY A 1 96 ? 45.885 4.423 -35.593 1.00 90.75 96 GLY A C 1
ATOM 767 O O . GLY A 1 96 ? 46.006 4.242 -36.801 1.00 90.75 96 GLY A O 1
ATOM 768 N N . PRO A 1 97 ? 44.699 4.278 -34.969 1.00 91.94 97 PRO A N 1
ATOM 769 C CA . PRO A 1 97 ? 43.466 3.896 -35.665 1.00 91.94 97 PRO A CA 1
ATOM 770 C C . PRO A 1 97 ? 43.113 4.798 -36.846 1.00 91.94 97 PRO A C 1
ATOM 772 O O . PRO A 1 97 ? 42.656 4.321 -37.881 1.00 91.94 97 PRO A O 1
ATOM 775 N N . TYR A 1 98 ? 43.322 6.108 -36.692 1.00 91.19 98 TYR A N 1
ATOM 776 C CA . TYR A 1 98 ? 42.984 7.091 -37.718 1.00 91.19 98 TYR A CA 1
ATOM 777 C C . TYR A 1 98 ? 43.946 6.993 -38.905 1.00 91.19 98 TYR A C 1
ATOM 779 O O . TYR A 1 98 ? 43.491 6.962 -40.043 1.00 91.19 98 TYR A O 1
ATOM 787 N N . LEU A 1 99 ? 45.253 6.874 -38.639 1.00 91.94 99 LEU A N 1
ATOM 788 C CA . LEU A 1 99 ? 46.282 6.674 -39.665 1.00 91.94 99 LEU A CA 1
ATOM 789 C C . LEU A 1 99 ? 46.142 5.321 -40.368 1.00 91.94 99 LEU A C 1
ATOM 791 O O . LEU A 1 99 ? 46.345 5.232 -41.574 1.00 91.94 99 LEU A O 1
ATOM 795 N N . PHE A 1 100 ? 45.759 4.273 -39.637 1.00 91.38 100 PHE A N 1
ATOM 796 C CA . PHE A 1 100 ? 45.447 2.981 -40.237 1.00 91.38 100 PHE A CA 1
ATOM 797 C C . PHE A 1 100 ? 44.230 3.090 -41.160 1.00 91.38 100 PHE A C 1
ATOM 799 O O . PHE A 1 100 ? 44.272 2.589 -42.277 1.00 91.38 100 PHE A O 1
ATOM 806 N N . GLY A 1 101 ? 43.164 3.774 -40.729 1.00 91.12 101 GLY A N 1
ATOM 807 C CA . GLY A 1 101 ? 41.969 3.985 -41.546 1.00 91.12 101 GLY A CA 1
ATOM 808 C C . GLY A 1 101 ? 42.253 4.767 -42.830 1.00 91.12 101 GLY A C 1
ATOM 809 O O . GLY A 1 101 ? 41.857 4.334 -43.911 1.00 91.12 101 GLY A O 1
ATOM 810 N N . THR A 1 102 ? 42.981 5.885 -42.741 1.00 91.62 102 THR A N 1
ATOM 811 C CA . THR A 1 102 ? 43.352 6.676 -43.927 1.00 91.62 102 THR A CA 1
ATOM 812 C C . THR A 1 102 ? 44.348 5.939 -44.821 1.00 91.62 102 THR A C 1
ATOM 814 O O . THR A 1 102 ? 44.229 5.997 -46.046 1.00 91.62 102 THR A O 1
ATOM 817 N N . GLY A 1 103 ? 45.296 5.202 -44.235 1.00 93.81 103 GLY A N 1
ATOM 818 C CA . GLY A 1 103 ? 46.256 4.372 -44.961 1.00 93.81 103 GLY A CA 1
ATOM 819 C C . GLY A 1 103 ? 45.587 3.219 -45.709 1.00 93.81 103 GLY A C 1
ATOM 820 O O . GLY A 1 103 ? 45.885 2.999 -46.880 1.00 93.81 103 GLY A O 1
ATOM 821 N N . LEU A 1 104 ? 44.627 2.541 -45.074 1.00 92.81 104 LEU A N 1
ATOM 822 C CA . LEU A 1 104 ? 43.820 1.488 -45.690 1.00 92.81 104 LEU A CA 1
ATOM 823 C C . LEU A 1 104 ? 42.984 2.050 -46.843 1.00 92.81 104 LEU A C 1
ATOM 825 O O . LEU A 1 104 ? 42.988 1.471 -47.924 1.00 92.81 104 LEU A O 1
ATOM 829 N N . LEU A 1 105 ? 42.327 3.199 -46.654 1.00 91.44 105 LEU A N 1
ATOM 830 C CA . LEU A 1 105 ? 41.563 3.855 -47.719 1.00 91.44 105 LEU A CA 1
ATOM 831 C C . LEU A 1 105 ? 42.455 4.227 -48.916 1.00 91.44 105 LEU A C 1
ATOM 833 O O . LEU A 1 105 ? 42.116 3.925 -50.058 1.00 91.44 105 LEU A O 1
ATOM 837 N N . THR A 1 106 ? 43.621 4.828 -48.656 1.00 92.19 106 THR A N 1
ATOM 838 C CA . THR A 1 106 ? 44.601 5.189 -49.698 1.00 92.19 106 THR A CA 1
ATOM 839 C C . THR A 1 106 ? 45.112 3.950 -50.434 1.00 92.19 106 THR A C 1
ATOM 841 O O . THR A 1 106 ? 45.243 3.968 -51.655 1.00 92.19 106 THR A O 1
ATOM 844 N N . PHE A 1 107 ? 45.354 2.849 -49.714 1.00 94.12 107 PHE A N 1
ATOM 845 C CA . PHE A 1 107 ? 45.759 1.577 -50.306 1.00 94.12 107 PHE A CA 1
ATOM 846 C C . PHE A 1 107 ? 44.668 0.982 -51.207 1.00 94.12 107 PHE A C 1
ATOM 848 O O . PHE A 1 107 ? 44.974 0.571 -52.325 1.00 94.12 107 PHE A O 1
ATOM 855 N N . LEU A 1 108 ? 43.406 0.973 -50.760 1.00 91.75 108 LEU A N 1
ATOM 856 C CA . LEU A 1 108 ? 42.275 0.466 -51.546 1.00 91.75 108 LEU A CA 1
ATOM 857 C C . LEU A 1 108 ? 42.086 1.238 -52.857 1.00 91.75 108 LEU A C 1
ATOM 859 O O . LEU A 1 108 ? 41.848 0.618 -53.892 1.00 91.75 108 LEU A O 1
ATOM 863 N N . LEU A 1 109 ? 42.233 2.566 -52.811 1.00 90.19 109 LEU A N 1
ATOM 864 C CA . LEU A 1 109 ? 42.173 3.428 -53.993 1.00 90.19 109 LEU A CA 1
ATOM 865 C C . LEU A 1 109 ? 43.380 3.205 -54.915 1.00 90.19 109 LEU A C 1
ATOM 867 O O . LEU A 1 109 ? 43.215 3.043 -56.117 1.00 90.19 109 LEU A O 1
ATOM 871 N N . SER A 1 110 ? 44.595 3.132 -54.360 1.00 93.44 110 SER A N 1
ATOM 872 C CA . SER A 1 110 ? 45.824 2.935 -55.143 1.00 93.44 110 SER A CA 1
ATOM 873 C C . SER A 1 110 ? 45.912 1.562 -55.812 1.00 93.44 110 SER A C 1
ATOM 875 O O . SER A 1 110 ? 46.627 1.424 -56.804 1.00 93.44 110 SER A O 1
ATOM 877 N N . LYS A 1 111 ? 45.265 0.538 -55.247 1.00 92.94 111 LYS A N 1
ATOM 878 C CA . LYS A 1 111 ? 45.212 -0.820 -55.805 1.00 92.94 111 LYS A CA 1
ATOM 879 C C . LYS A 1 111 ? 43.942 -1.104 -56.599 1.00 92.94 111 LYS A C 1
ATOM 881 O O . LYS A 1 111 ? 43.746 -2.253 -56.974 1.00 92.94 111 LYS A O 1
ATOM 886 N N . GLU A 1 112 ? 43.101 -0.092 -56.820 1.00 89.44 112 GLU A N 1
ATOM 887 C CA . GLU A 1 112 ? 41.825 -0.214 -57.539 1.00 89.44 112 GLU A CA 1
ATOM 888 C C . GLU A 1 112 ? 40.915 -1.329 -56.983 1.00 89.44 112 GLU A C 1
ATOM 890 O O . GLU A 1 112 ? 40.021 -1.822 -57.659 1.00 89.44 112 GLU A O 1
ATOM 895 N N . LEU A 1 113 ? 41.103 -1.714 -55.713 1.00 87.06 113 LEU A N 1
ATOM 896 C CA . LEU A 1 113 ? 40.181 -2.610 -55.005 1.00 87.06 113 LEU A CA 1
ATOM 897 C C . LEU A 1 113 ? 38.859 -1.897 -54.711 1.00 87.06 113 LEU A C 1
ATOM 899 O O . LEU A 1 113 ? 37.819 -2.537 -54.572 1.00 87.06 113 LEU A O 1
ATOM 903 N N . TYR A 1 114 ? 38.913 -0.569 -54.608 1.00 86.62 114 TYR A N 1
ATOM 904 C CA . TYR A 1 114 ? 37.753 0.302 -54.549 1.00 86.62 114 TYR A CA 1
ATOM 905 C C . TYR A 1 114 ? 37.796 1.270 -55.736 1.00 86.62 114 TYR A C 1
ATOM 907 O O . TYR A 1 114 ? 38.482 2.292 -55.688 1.00 86.62 114 TYR A O 1
ATOM 915 N N . VAL A 1 115 ? 3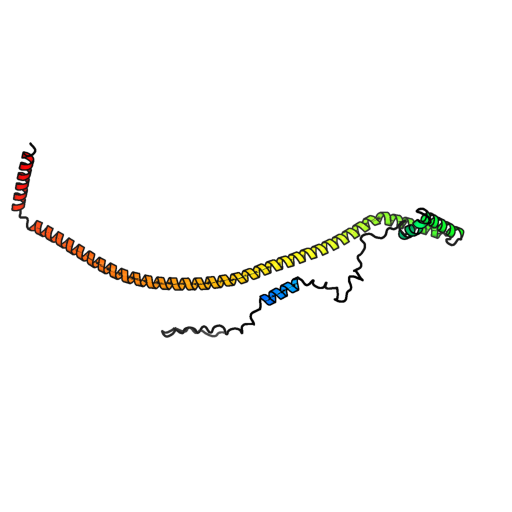7.103 0.912 -56.819 1.00 86.19 115 VAL A N 1
ATOM 916 C CA . VAL A 1 115 ? 37.037 1.705 -58.055 1.00 86.19 115 VAL A CA 1
ATOM 917 C C . VAL A 1 115 ? 35.988 2.808 -57.906 1.00 86.19 115 VAL A C 1
ATOM 919 O O . VAL A 1 115 ? 34.857 2.554 -57.492 1.00 86.19 115 VAL A O 1
ATOM 922 N N . ILE A 1 116 ? 36.357 4.047 -58.244 1.00 87.94 116 ILE A N 1
ATOM 923 C CA . ILE A 1 116 ? 35.430 5.186 -58.244 1.00 87.94 116 ILE A CA 1
ATOM 924 C C . ILE A 1 116 ? 34.628 5.157 -59.549 1.00 87.94 116 ILE A C 1
ATOM 926 O O . ILE A 1 116 ? 35.051 5.699 -60.567 1.00 87.94 116 ILE A O 1
ATOM 930 N N . GLU A 1 117 ? 33.469 4.508 -59.511 1.00 87.62 117 GLU A N 1
ATOM 931 C CA . GLU A 1 117 ? 32.501 4.498 -60.612 1.00 87.62 117 GLU A CA 1
ATOM 932 C C . GLU A 1 117 ? 31.445 5.606 -60.465 1.00 87.62 117 GLU A C 1
ATOM 934 O O . GLU A 1 117 ? 31.408 6.335 -59.470 1.00 87.62 117 GLU A O 1
ATOM 939 N N . HIS A 1 118 ? 30.539 5.718 -61.445 1.00 85.50 118 HIS A N 1
ATOM 940 C CA . HIS A 1 118 ? 29.441 6.690 -61.411 1.00 85.50 118 HIS A CA 1
ATOM 941 C C . HIS A 1 118 ? 28.584 6.559 -60.131 1.00 85.50 118 HIS A C 1
ATOM 943 O O . HIS A 1 118 ? 28.168 7.573 -59.561 1.00 85.50 118 HIS A O 1
ATOM 949 N N . GLU A 1 119 ? 28.394 5.340 -59.621 1.00 87.38 119 GLU A N 1
ATOM 950 C CA . GLU A 1 119 ? 27.613 5.068 -58.405 1.00 87.38 119 GLU A CA 1
ATOM 951 C C . GLU A 1 119 ? 28.255 5.598 -57.111 1.00 87.38 119 GLU A C 1
ATOM 953 O O . GLU A 1 119 ? 27.573 5.756 -56.096 1.00 87.38 119 GLU A O 1
ATOM 958 N N . PHE A 1 120 ? 29.549 5.944 -57.121 1.00 87.56 120 PHE A N 1
ATOM 959 C CA . PHE A 1 120 ? 30.223 6.509 -55.949 1.00 87.56 120 PHE A CA 1
ATOM 960 C C . PHE A 1 120 ? 29.577 7.828 -55.496 1.00 87.56 120 PHE A C 1
ATOM 962 O O . PHE A 1 120 ? 29.371 8.054 -54.302 1.00 87.56 120 PHE A O 1
ATOM 969 N N . SER A 1 121 ? 29.184 8.678 -56.452 1.00 86.00 121 SER A N 1
ATOM 970 C CA . SER A 1 121 ? 28.507 9.948 -56.164 1.00 86.00 121 SER A CA 1
ATOM 971 C C . SER A 1 121 ? 27.143 9.723 -55.499 1.00 86.00 121 SER A C 1
ATOM 973 O O . SER A 1 121 ? 26.818 10.381 -54.504 1.00 86.00 121 SER A O 1
ATOM 975 N N . THR A 1 122 ? 26.388 8.729 -55.980 1.00 90.00 122 THR A N 1
ATOM 976 C CA . THR A 1 122 ? 25.107 8.302 -55.397 1.00 90.00 122 THR A CA 1
ATOM 977 C C . THR A 1 122 ? 25.296 7.798 -53.964 1.00 90.00 122 THR A C 1
ATOM 979 O O . THR A 1 122 ? 24.572 8.212 -53.056 1.00 90.00 122 THR A O 1
ATOM 982 N N . GLY A 1 123 ? 26.313 6.963 -53.726 1.00 89.25 123 GLY A N 1
ATOM 983 C CA . GLY A 1 123 ? 26.656 6.454 -52.397 1.00 89.25 123 GLY A CA 1
ATOM 984 C C . GLY A 1 123 ? 27.001 7.564 -51.398 1.00 89.25 123 GLY A C 1
ATOM 985 O O . GLY A 1 123 ? 26.492 7.566 -50.274 1.00 89.25 123 GLY A O 1
ATOM 986 N N . CYS A 1 124 ? 27.797 8.557 -51.811 1.00 88.81 124 CYS A N 1
ATOM 987 C CA . CYS A 1 124 ? 28.101 9.726 -50.981 1.00 88.81 124 CYS A CA 1
ATOM 988 C C . CYS A 1 124 ? 26.847 10.548 -50.642 1.00 88.81 124 CYS A C 1
ATOM 990 O O . CYS A 1 124 ? 26.690 10.976 -49.495 1.00 88.81 124 CYS A O 1
ATOM 992 N N . ALA A 1 125 ? 25.940 10.742 -51.603 1.00 91.00 125 ALA A N 1
ATOM 993 C CA . ALA A 1 125 ? 24.687 11.459 -51.380 1.00 91.00 125 ALA A CA 1
ATOM 994 C C . ALA A 1 125 ? 23.773 10.728 -50.377 1.00 91.00 125 ALA A C 1
ATOM 996 O O . ALA A 1 125 ? 23.248 11.355 -49.453 1.00 91.00 125 ALA A O 1
ATOM 997 N N . ILE A 1 126 ? 23.638 9.401 -50.498 1.00 92.44 126 ILE A N 1
ATOM 998 C CA . ILE A 1 126 ? 22.869 8.572 -49.554 1.00 92.44 126 ILE A CA 1
ATOM 999 C C . ILE A 1 126 ? 23.500 8.615 -48.158 1.00 92.44 126 ILE A C 1
ATOM 1001 O O . ILE A 1 126 ? 22.789 8.808 -47.172 1.00 92.44 126 ILE A O 1
ATOM 1005 N N . PHE A 1 127 ? 24.827 8.489 -48.053 1.00 91.06 127 PHE A N 1
ATOM 1006 C CA . PHE A 1 127 ? 25.526 8.555 -46.768 1.00 91.06 127 PHE A CA 1
ATOM 1007 C C . PHE A 1 127 ? 25.283 9.891 -46.053 1.00 91.06 127 PHE A C 1
ATOM 1009 O O . PHE A 1 127 ? 24.991 9.916 -44.855 1.00 91.06 127 PHE A O 1
ATOM 1016 N N . LEU A 1 128 ? 25.345 11.004 -46.790 1.00 92.31 128 LEU A N 1
ATOM 1017 C CA . LEU A 1 128 ? 25.098 12.338 -46.249 1.00 92.31 128 LEU A CA 1
ATOM 1018 C C . LEU A 1 128 ? 23.637 12.504 -45.803 1.00 92.31 128 LEU A C 1
ATOM 1020 O O . LEU A 1 128 ? 23.389 13.023 -44.712 1.00 92.31 128 LEU A O 1
ATOM 1024 N N . LEU A 1 129 ? 22.676 12.007 -46.590 1.00 93.56 129 LEU A N 1
ATOM 1025 C CA . LEU A 1 129 ? 21.257 11.996 -46.223 1.00 93.56 129 LEU A CA 1
ATOM 1026 C C . LEU A 1 129 ? 21.041 11.224 -44.915 1.00 93.56 129 LEU A C 1
ATOM 1028 O O . LEU A 1 129 ? 20.466 11.768 -43.970 1.00 93.56 129 LEU A O 1
ATOM 1032 N N . VAL A 1 130 ? 21.554 9.993 -44.824 1.00 92.50 130 VAL A N 1
ATOM 1033 C CA . VAL A 1 130 ? 21.438 9.153 -43.621 1.00 92.50 130 VAL A CA 1
ATOM 1034 C C . VAL A 1 130 ? 22.092 9.833 -42.418 1.00 92.50 130 VAL A C 1
ATOM 1036 O O . VAL A 1 130 ? 21.503 9.865 -41.338 1.00 92.50 130 VAL A O 1
ATOM 1039 N N . TYR A 1 131 ? 23.265 10.445 -42.593 1.00 92.00 131 TYR A N 1
ATOM 1040 C CA . TYR A 1 131 ? 23.944 11.176 -41.525 1.00 92.00 131 TYR A CA 1
ATOM 1041 C C . TYR A 1 131 ? 23.097 12.339 -40.985 1.00 92.00 131 TYR A C 1
ATOM 1043 O O . TYR A 1 131 ? 22.936 12.479 -39.767 1.00 92.00 131 TYR A O 1
ATOM 1051 N N . ILE A 1 132 ? 22.508 13.150 -41.871 1.00 93.19 132 ILE A N 1
ATOM 1052 C CA . ILE A 1 132 ? 21.616 14.250 -41.478 1.00 93.19 132 ILE A CA 1
ATOM 1053 C C . ILE A 1 132 ? 20.362 13.706 -40.788 1.00 93.19 132 ILE A C 1
ATOM 1055 O O . ILE A 1 132 ? 19.975 14.226 -39.738 1.00 93.19 132 ILE A O 1
ATOM 1059 N N . ALA A 1 133 ? 19.755 12.649 -41.331 1.00 93.12 133 ALA A N 1
ATOM 1060 C CA . ALA A 1 133 ? 18.562 12.030 -40.767 1.00 93.12 133 ALA A CA 1
ATOM 1061 C C . ALA A 1 133 ? 18.813 11.517 -39.340 1.00 93.12 133 ALA A C 1
ATOM 1063 O O . ALA A 1 133 ? 18.060 11.853 -38.428 1.00 93.12 133 ALA A O 1
ATOM 1064 N N . VAL A 1 134 ? 19.915 10.797 -39.105 1.00 91.81 134 VAL A N 1
ATOM 1065 C CA . VAL A 1 134 ? 20.285 10.301 -37.769 1.00 91.81 134 VAL A CA 1
ATOM 1066 C C . VAL A 1 134 ? 20.529 11.456 -36.796 1.00 91.81 134 VAL A C 1
ATOM 1068 O O . VAL A 1 134 ? 20.082 11.403 -35.651 1.00 91.81 134 VAL A O 1
ATOM 1071 N N . LYS A 1 135 ? 21.193 12.534 -37.229 1.00 90.44 135 LYS A N 1
ATOM 1072 C CA . LYS A 1 135 ? 21.454 13.696 -36.364 1.00 90.44 135 LYS A CA 1
ATOM 1073 C C . LYS A 1 135 ? 20.196 14.492 -36.020 1.00 90.44 135 LYS A C 1
ATOM 1075 O O . LYS A 1 135 ? 20.115 15.015 -34.911 1.00 90.44 135 LYS A O 1
ATOM 1080 N N . LYS A 1 136 ? 19.235 14.601 -36.942 1.00 92.94 136 LYS A N 1
ATOM 1081 C CA . LYS A 1 136 ? 18.001 15.382 -36.750 1.00 92.94 136 LYS A CA 1
ATOM 1082 C C . LYS A 1 136 ? 16.899 14.586 -36.054 1.00 92.94 136 LYS A C 1
ATOM 1084 O O . LYS A 1 136 ? 16.309 15.092 -35.105 1.00 92.94 136 LYS A O 1
ATOM 1089 N N . PHE A 1 137 ? 16.646 13.351 -36.482 1.00 94.19 137 PHE A N 1
ATOM 1090 C CA . PHE A 1 137 ? 15.575 12.511 -35.936 1.00 94.19 137 PHE A CA 1
ATOM 1091 C C . PHE A 1 137 ? 16.015 11.661 -34.739 1.00 94.19 137 PHE A C 1
ATOM 1093 O O . PHE A 1 137 ? 15.174 11.282 -33.926 1.00 94.19 137 PHE A O 1
ATOM 1100 N N . GLY A 1 138 ? 17.317 11.404 -34.574 1.00 92.12 138 GLY A N 1
ATOM 1101 C CA . GLY A 1 138 ? 17.851 10.585 -33.481 1.00 92.12 138 GLY A CA 1
ATOM 1102 C C . GLY A 1 138 ? 17.444 11.052 -32.076 1.00 92.12 138 GLY A C 1
ATOM 1103 O O . GLY A 1 138 ? 16.950 10.229 -31.307 1.00 92.12 138 GLY A O 1
ATOM 1104 N N . PRO A 1 139 ? 17.583 12.347 -31.717 1.00 94.12 139 PRO A N 1
ATOM 1105 C CA . PRO A 1 139 ? 17.185 12.831 -30.393 1.00 94.12 139 PRO A CA 1
ATOM 1106 C C . PRO A 1 139 ? 15.683 12.684 -30.116 1.00 94.12 139 PRO A C 1
ATOM 1108 O O . PRO A 1 139 ? 15.299 12.318 -29.008 1.00 94.12 139 PRO A O 1
ATOM 1111 N N . ALA A 1 140 ? 14.840 12.934 -31.123 1.00 95.00 140 ALA A N 1
ATOM 1112 C CA . ALA A 1 140 ? 13.390 12.806 -30.997 1.00 95.00 140 ALA A CA 1
ATOM 1113 C C . ALA A 1 140 ? 12.966 11.339 -30.824 1.00 95.00 140 ALA A C 1
ATOM 1115 O O . ALA A 1 140 ? 12.189 11.030 -29.923 1.00 95.00 140 ALA A O 1
ATOM 1116 N N . ALA A 1 141 ? 13.529 10.432 -31.631 1.00 94.69 141 ALA A N 1
ATOM 1117 C CA . ALA A 1 141 ? 13.276 8.997 -31.521 1.00 94.69 141 ALA A CA 1
ATOM 1118 C C . ALA A 1 141 ? 13.752 8.432 -30.174 1.00 94.69 141 ALA A C 1
ATOM 1120 O O . ALA A 1 141 ? 13.031 7.662 -29.545 1.00 94.69 141 ALA A O 1
ATOM 1121 N N . ARG A 1 142 ? 14.932 8.856 -29.697 1.00 92.06 142 ARG A N 1
ATOM 1122 C CA . ARG A 1 142 ? 15.446 8.469 -28.377 1.00 92.06 142 ARG A CA 1
ATOM 1123 C C . ARG A 1 142 ? 14.490 8.883 -27.265 1.00 92.06 142 ARG A C 1
ATOM 1125 O O . ARG A 1 142 ? 14.117 8.041 -26.463 1.00 92.06 142 ARG A O 1
ATOM 1132 N N . LYS A 1 143 ? 14.071 10.152 -27.247 1.00 95.44 143 LYS A N 1
ATOM 1133 C CA . LYS A 1 143 ? 13.157 10.655 -26.219 1.00 95.44 143 LYS A CA 1
ATOM 1134 C C . LYS A 1 143 ? 11.838 9.878 -26.210 1.00 95.44 143 LYS A C 1
ATOM 1136 O O . LYS A 1 143 ? 11.389 9.478 -25.149 1.00 95.44 143 LYS A O 1
ATOM 1141 N N . TYR A 1 144 ? 11.259 9.619 -27.382 1.00 95.94 144 TYR A N 1
ATOM 1142 C CA . TYR A 1 144 ? 10.019 8.850 -27.493 1.00 95.94 144 TYR A CA 1
ATOM 1143 C C . TYR A 1 144 ? 10.147 7.428 -26.918 1.00 95.94 144 TYR A C 1
ATOM 1145 O O . TYR A 1 144 ? 9.277 6.986 -26.173 1.00 95.94 144 TYR A O 1
ATOM 1153 N N . LEU A 1 145 ? 11.242 6.728 -27.233 1.00 94.19 145 LEU A N 1
ATOM 1154 C CA . LEU A 1 145 ? 11.504 5.383 -26.710 1.00 94.19 145 LEU A CA 1
ATOM 1155 C C . LEU A 1 145 ? 11.798 5.386 -25.202 1.00 94.19 145 LEU A C 1
ATOM 1157 O O . LEU A 1 145 ? 11.332 4.495 -24.493 1.00 94.19 145 LEU A O 1
ATOM 1161 N N . ASP A 1 146 ? 12.545 6.380 -24.716 1.00 93.69 146 ASP A N 1
ATOM 1162 C CA . ASP A 1 146 ? 12.850 6.543 -23.291 1.00 93.69 146 ASP A CA 1
ATOM 1163 C C . ASP A 1 146 ? 11.563 6.839 -22.490 1.00 93.69 146 ASP A C 1
ATOM 1165 O O . ASP A 1 146 ? 11.349 6.242 -21.433 1.00 93.69 146 ASP A O 1
ATOM 1169 N N . ASP A 1 147 ? 10.671 7.688 -23.016 1.00 96.31 147 ASP A N 1
ATOM 1170 C CA . ASP A 1 147 ? 9.381 8.027 -22.399 1.00 96.31 147 ASP A CA 1
ATOM 1171 C C . ASP A 1 147 ? 8.440 6.802 -22.335 1.00 96.31 147 ASP A C 1
ATOM 1173 O O . ASP A 1 147 ? 7.832 6.545 -21.291 1.00 96.31 147 ASP A O 1
ATOM 1177 N N . ASP A 1 148 ? 8.346 6.005 -23.408 1.00 95.69 148 ASP A N 1
ATOM 1178 C CA . ASP A 1 148 ? 7.536 4.773 -23.430 1.00 95.69 148 ASP A CA 1
ATOM 1179 C C . ASP A 1 148 ? 8.068 3.719 -22.445 1.00 95.69 148 ASP A C 1
ATOM 1181 O O . ASP A 1 148 ? 7.314 3.106 -21.680 1.00 95.69 148 ASP A O 1
ATOM 1185 N N . PHE A 1 149 ? 9.390 3.542 -22.391 1.00 92.75 149 PHE A N 1
ATOM 1186 C CA . PHE A 1 149 ? 10.017 2.6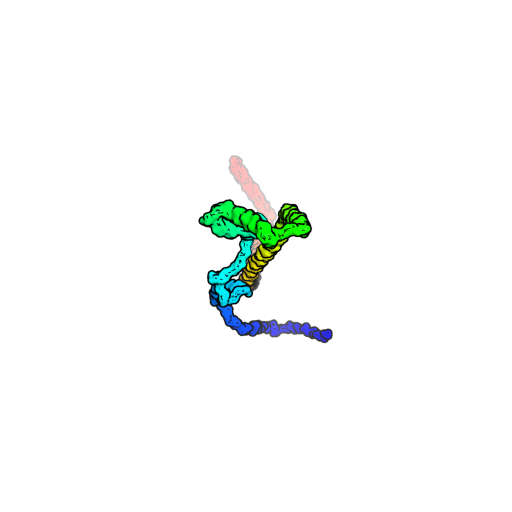31 -21.440 1.00 92.75 149 PHE A CA 1
ATOM 1187 C C . PHE A 1 149 ? 9.802 3.084 -19.989 1.00 92.75 149 PHE A C 1
ATOM 1189 O O . PHE A 1 149 ? 9.450 2.268 -19.132 1.00 92.75 149 PHE A O 1
ATOM 1196 N N . ALA A 1 150 ? 9.941 4.384 -19.714 1.00 94.75 150 ALA A N 1
ATOM 1197 C CA . ALA A 1 150 ? 9.679 4.958 -18.399 1.00 94.75 150 ALA A CA 1
ATOM 1198 C C . ALA A 1 150 ? 8.211 4.779 -17.978 1.00 94.75 150 ALA A C 1
ATOM 1200 O O . ALA A 1 150 ? 7.946 4.399 -16.835 1.00 94.75 150 ALA A O 1
ATOM 1201 N N . ALA A 1 151 ? 7.258 4.974 -18.895 1.00 96.50 151 ALA A N 1
ATOM 1202 C CA . ALA A 1 151 ? 5.838 4.746 -18.636 1.00 96.50 151 ALA A CA 1
ATOM 1203 C C . ALA A 1 151 ? 5.537 3.271 -18.317 1.00 96.50 151 ALA A C 1
ATOM 1205 O O . ALA A 1 151 ? 4.805 2.975 -17.367 1.00 96.50 151 ALA A O 1
ATOM 1206 N N . ASN A 1 152 ? 6.142 2.339 -19.058 1.00 96.00 152 ASN A N 1
ATOM 1207 C CA . ASN A 1 152 ? 6.002 0.905 -18.810 1.00 96.00 152 ASN A CA 1
ATOM 1208 C C . ASN A 1 152 ? 6.575 0.495 -17.443 1.00 96.00 152 ASN A C 1
ATOM 1210 O O . ASN A 1 152 ? 5.907 -0.214 -16.686 1.00 96.00 152 ASN A O 1
ATOM 1214 N N . ILE A 1 153 ? 7.762 0.994 -17.078 1.00 93.62 153 ILE A N 1
ATOM 1215 C CA . ILE A 1 153 ? 8.349 0.764 -15.747 1.00 93.62 153 ILE A CA 1
ATOM 1216 C C . ILE A 1 153 ? 7.465 1.356 -14.651 1.00 93.62 153 ILE A C 1
ATOM 1218 O O . ILE A 1 153 ? 7.181 0.680 -13.662 1.00 93.62 153 ILE A O 1
ATOM 1222 N N . ALA A 1 154 ? 7.003 2.597 -14.815 1.00 96.75 154 ALA A N 1
ATOM 1223 C CA . ALA A 1 154 ? 6.144 3.256 -13.838 1.00 96.75 154 ALA A CA 1
ATOM 1224 C C . ALA A 1 154 ? 4.846 2.469 -13.617 1.00 96.75 154 ALA A C 1
ATOM 1226 O O . ALA A 1 154 ? 4.429 2.272 -12.477 1.00 96.75 154 ALA A O 1
ATOM 1227 N N . LYS A 1 155 ? 4.242 1.941 -14.689 1.00 96.81 155 LYS A N 1
ATOM 1228 C CA . LYS A 1 155 ? 3.056 1.081 -14.609 1.00 96.81 155 LYS A CA 1
ATOM 1229 C C . LYS A 1 155 ? 3.336 -0.222 -13.854 1.00 96.81 155 LYS A C 1
ATOM 1231 O O . LYS A 1 155 ? 2.527 -0.614 -13.015 1.00 96.81 155 LYS A O 1
ATOM 1236 N N . MET A 1 156 ? 4.469 -0.877 -14.117 1.00 95.06 156 MET A N 1
ATOM 1237 C CA . MET A 1 156 ? 4.868 -2.098 -13.404 1.00 95.06 156 MET A CA 1
ATOM 1238 C C . MET A 1 156 ? 5.135 -1.840 -11.916 1.00 95.06 156 MET A C 1
ATOM 1240 O O . MET A 1 156 ? 4.667 -2.602 -11.070 1.00 95.06 156 MET A O 1
ATOM 1244 N N . ASN A 1 157 ? 5.841 -0.757 -11.588 1.00 95.88 157 ASN A N 1
ATOM 1245 C CA . ASN A 1 157 ? 6.107 -0.369 -10.203 1.00 95.88 157 ASN A CA 1
ATOM 1246 C C . ASN A 1 157 ? 4.815 -0.017 -9.468 1.00 95.88 157 ASN A C 1
ATOM 1248 O O . ASN A 1 157 ? 4.601 -0.500 -8.361 1.00 95.88 157 ASN A O 1
ATOM 1252 N N . LYS A 1 158 ? 3.913 0.726 -10.117 1.00 97.38 158 LYS A N 1
ATOM 1253 C CA . LYS A 1 158 ? 2.596 1.033 -9.562 1.00 97.38 158 LYS A CA 1
ATOM 1254 C C . LYS A 1 158 ? 1.799 -0.237 -9.271 1.00 97.38 158 LYS A C 1
ATOM 1256 O O . LYS A 1 158 ? 1.269 -0.371 -8.181 1.00 97.38 158 LYS A O 1
ATOM 1261 N N . HIS A 1 159 ? 1.769 -1.200 -10.194 1.00 96.56 159 HIS A N 1
ATOM 1262 C CA . HIS A 1 159 ? 1.083 -2.472 -9.952 1.00 96.56 159 HIS A CA 1
ATOM 1263 C C . HIS A 1 159 ? 1.676 -3.230 -8.756 1.00 96.56 159 HIS A C 1
ATOM 1265 O O . HIS A 1 159 ? 0.939 -3.768 -7.936 1.00 96.56 159 HIS A O 1
ATOM 1271 N N . LYS A 1 160 ? 3.006 -3.235 -8.612 1.00 95.62 160 LYS A N 1
ATOM 1272 C CA . LYS A 1 160 ? 3.671 -3.817 -7.440 1.00 95.62 160 LYS A CA 1
ATOM 1273 C C . LYS A 1 160 ? 3.264 -3.108 -6.143 1.00 95.62 160 LYS A C 1
ATOM 1275 O O . LYS A 1 160 ? 2.994 -3.783 -5.155 1.00 95.62 160 LYS A O 1
ATOM 1280 N N . GLU A 1 161 ? 3.248 -1.778 -6.134 1.00 97.19 161 GLU A N 1
ATOM 1281 C CA . GLU A 1 161 ? 2.850 -0.981 -4.967 1.00 97.19 161 GLU A CA 1
ATOM 1282 C C . GLU A 1 161 ? 1.374 -1.173 -4.609 1.00 97.19 161 GLU A C 1
ATOM 1284 O O . GLU A 1 161 ? 1.052 -1.334 -3.434 1.00 97.19 161 GLU A O 1
ATOM 1289 N N . ASP A 1 162 ? 0.489 -1.191 -5.605 1.00 97.44 162 ASP A N 1
ATOM 1290 C CA . ASP A 1 162 ? -0.946 -1.403 -5.421 1.00 97.44 162 ASP A CA 1
ATOM 1291 C C . ASP A 1 162 ? -1.213 -2.805 -4.850 1.00 97.44 162 ASP A C 1
ATOM 1293 O O . ASP A 1 162 ? -1.919 -2.928 -3.851 1.00 97.44 162 ASP A O 1
ATOM 1297 N N . ASN A 1 163 ? -0.562 -3.843 -5.389 1.00 95.69 163 ASN A N 1
ATOM 1298 C CA . ASN A 1 163 ? -0.668 -5.207 -4.862 1.00 95.69 163 ASN A CA 1
ATOM 1299 C C . ASN A 1 163 ? -0.113 -5.316 -3.431 1.00 95.69 163 ASN A C 1
ATOM 1301 O O . ASN A 1 163 ? -0.684 -6.020 -2.603 1.00 95.69 163 ASN A O 1
ATOM 1305 N N . MET A 1 164 ? 0.995 -4.629 -3.120 1.00 95.06 164 MET A N 1
ATOM 1306 C CA . MET A 1 164 ? 1.544 -4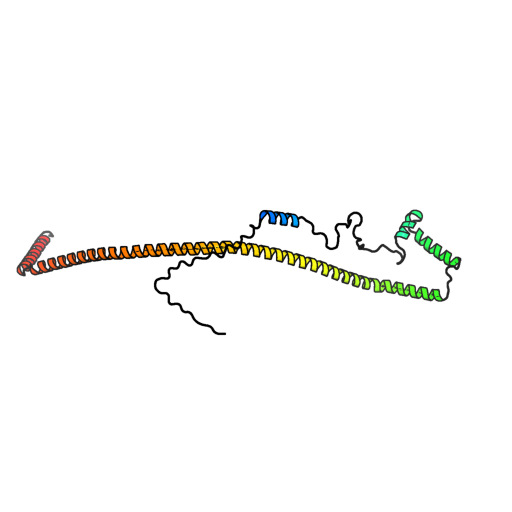.614 -1.759 1.00 95.06 164 MET A CA 1
ATOM 1307 C C . MET A 1 164 ? 0.538 -4.005 -0.778 1.00 95.06 164 MET A C 1
ATOM 1309 O O . MET A 1 164 ? 0.242 -4.610 0.249 1.00 95.06 164 MET A O 1
ATOM 1313 N N . LYS A 1 165 ? -0.044 -2.852 -1.128 1.00 97.19 165 LYS A N 1
ATOM 1314 C CA . LYS A 1 165 ? -1.073 -2.190 -0.314 1.00 97.19 165 LYS A CA 1
ATOM 1315 C C . LYS A 1 165 ? -2.325 -3.046 -0.162 1.00 97.19 165 LYS A C 1
ATOM 1317 O O . LYS A 1 165 ? -2.919 -3.071 0.908 1.00 97.19 165 LYS A O 1
ATOM 1322 N N . GLU A 1 166 ? -2.749 -3.739 -1.215 1.00 97.38 166 GLU A N 1
ATOM 1323 C CA . GLU A 1 166 ? -3.892 -4.652 -1.156 1.00 97.38 166 GLU A CA 1
ATOM 1324 C C . GLU A 1 166 ? -3.645 -5.794 -0.161 1.00 97.38 166 GLU A C 1
ATOM 1326 O O . GLU A 1 166 ? -4.499 -6.069 0.683 1.00 97.38 166 GLU A O 1
ATOM 1331 N N . ILE A 1 167 ? -2.455 -6.401 -0.198 1.00 96.00 167 ILE A N 1
ATOM 1332 C CA . ILE A 1 167 ? -2.061 -7.455 0.743 1.00 96.00 167 ILE A CA 1
ATOM 1333 C C . ILE A 1 167 ? -1.974 -6.906 2.175 1.00 96.00 167 ILE A C 1
ATOM 1335 O O . ILE A 1 167 ? -2.478 -7.540 3.100 1.00 96.00 167 ILE A O 1
ATOM 1339 N N . GLU A 1 168 ? -1.393 -5.722 2.377 1.00 96.25 168 GLU A N 1
ATOM 1340 C CA . GLU A 1 168 ? -1.344 -5.063 3.690 1.00 96.25 168 GLU A CA 1
ATOM 1341 C C . GLU A 1 168 ? -2.751 -4.796 4.245 1.00 96.25 168 GLU A C 1
ATOM 1343 O O . GLU A 1 168 ? -3.052 -5.171 5.381 1.00 96.25 168 GLU A O 1
ATOM 1348 N N . ASN A 1 169 ? -3.645 -4.245 3.421 1.00 97.12 169 ASN A N 1
ATOM 1349 C CA . ASN A 1 169 ? -5.041 -4.009 3.786 1.00 97.12 169 ASN A CA 1
ATOM 1350 C C . ASN A 1 169 ? -5.769 -5.316 4.127 1.00 97.12 169 ASN A C 1
ATOM 1352 O O . ASN A 1 169 ? -6.532 -5.357 5.093 1.00 97.12 169 ASN A O 1
ATOM 1356 N N . SER A 1 170 ? -5.530 -6.389 3.369 1.00 95.75 170 SER A N 1
ATOM 1357 C CA . SER A 1 170 ? -6.091 -7.714 3.653 1.00 95.75 170 SER A CA 1
ATOM 1358 C C . SER A 1 170 ? -5.603 -8.249 5.004 1.00 95.75 170 SER A C 1
ATOM 1360 O O . SER A 1 170 ? -6.413 -8.697 5.814 1.00 95.75 170 SER A O 1
ATOM 1362 N N . ILE A 1 171 ? -4.311 -8.108 5.321 1.00 94.88 171 ILE A N 1
ATOM 1363 C CA . ILE A 1 171 ? -3.755 -8.495 6.628 1.00 94.88 171 ILE A CA 1
ATOM 1364 C C . ILE A 1 171 ? -4.399 -7.688 7.765 1.00 94.88 171 ILE A C 1
ATOM 1366 O O . ILE A 1 171 ? -4.712 -8.243 8.821 1.00 94.88 171 ILE A O 1
ATOM 1370 N N . GLU A 1 172 ? -4.602 -6.383 7.586 1.00 95.69 172 GLU A N 1
ATOM 1371 C CA . GLU A 1 172 ? -5.281 -5.550 8.582 1.00 95.69 172 GLU A CA 1
ATOM 1372 C C . GLU A 1 172 ? -6.749 -5.939 8.776 1.00 95.69 172 GLU A C 1
ATOM 1374 O O . GLU A 1 172 ? -7.233 -5.968 9.911 1.00 95.69 172 GLU A O 1
ATOM 1379 N N . GLN A 1 173 ? -7.457 -6.255 7.692 1.00 96.00 173 GLN A N 1
ATOM 1380 C CA . GLN A 1 173 ? -8.830 -6.754 7.750 1.00 96.00 173 GLN A CA 1
ATOM 1381 C C . GLN A 1 173 ? -8.902 -8.092 8.489 1.00 96.00 173 GLN A C 1
ATOM 1383 O O . GLN A 1 173 ? -9.739 -8.244 9.376 1.00 96.00 173 GLN A O 1
ATOM 1388 N N . GLU A 1 174 ? -7.983 -9.022 8.226 1.00 91.94 174 GLU A N 1
ATOM 1389 C CA . GLU A 1 174 ? -7.947 -10.302 8.940 1.00 91.94 174 GLU A CA 1
ATOM 1390 C C . GLU A 1 174 ? -7.633 -10.133 10.429 1.00 91.94 174 GLU A C 1
ATOM 1392 O O . GLU A 1 174 ? -8.264 -10.761 11.280 1.00 91.94 174 GLU A O 1
ATOM 1397 N N . LYS A 1 175 ? -6.732 -9.212 10.793 1.00 94.62 175 LYS A N 1
ATOM 1398 C CA . LYS A 1 175 ? -6.500 -8.862 12.205 1.00 94.62 175 LYS A CA 1
ATOM 1399 C C . LYS A 1 175 ? -7.766 -8.325 12.876 1.00 94.62 175 LYS A C 1
ATOM 1401 O O . LYS A 1 175 ? -8.048 -8.688 14.019 1.00 94.62 175 LYS A O 1
ATOM 1406 N N . LYS A 1 176 ? -8.549 -7.494 12.179 1.00 94.75 176 LYS A N 1
ATOM 1407 C CA . LYS A 1 176 ? -9.849 -7.014 12.679 1.00 94.75 176 LYS A CA 1
ATOM 1408 C C . LYS A 1 176 ? -10.851 -8.160 12.820 1.00 94.75 176 LYS A C 1
ATOM 1410 O O . LYS A 1 176 ? -11.542 -8.218 13.831 1.00 94.75 176 LYS A O 1
ATOM 1415 N N . ASN A 1 177 ? -10.892 -9.099 11.875 1.00 90.94 177 ASN A N 1
ATOM 1416 C CA . ASN A 1 177 ? -11.754 -10.282 11.955 1.00 90.94 177 ASN A CA 1
ATOM 1417 C C . ASN A 1 177 ? -11.415 -11.158 13.168 1.00 90.94 177 ASN A C 1
ATOM 1419 O O . ASN A 1 177 ? -12.321 -11.574 13.892 1.00 90.94 177 ASN A O 1
ATOM 1423 N N . ILE A 1 178 ? -10.124 -11.381 13.437 1.00 91.94 178 ILE A N 1
ATOM 1424 C CA . ILE A 1 178 ? -9.658 -12.087 14.640 1.00 91.94 178 ILE A CA 1
ATOM 1425 C C . ILE A 1 178 ? -10.143 -11.357 15.900 1.00 91.94 178 ILE A C 1
ATOM 1427 O O . ILE A 1 178 ? -10.739 -11.979 16.778 1.00 91.94 178 ILE A O 1
ATOM 1431 N N . TRP A 1 179 ? -9.976 -10.033 15.959 1.00 92.12 179 TRP A N 1
ATOM 1432 C CA . TRP A 1 179 ? -10.452 -9.225 17.085 1.00 92.12 179 TRP A CA 1
ATOM 1433 C C . TRP A 1 179 ? -11.980 -9.292 17.262 1.00 92.12 179 TRP A C 1
ATOM 1435 O O . TRP A 1 179 ? -12.475 -9.414 18.382 1.00 92.12 179 TRP A O 1
ATOM 1445 N N . HIS A 1 180 ? -12.751 -9.279 16.171 1.00 89.81 180 HIS A N 1
ATOM 1446 C CA . HIS A 1 180 ? -14.203 -9.457 16.220 1.00 89.81 180 HIS A CA 1
ATOM 1447 C C . HIS A 1 180 ? -14.600 -10.836 16.761 1.00 89.81 180 HIS A C 1
ATOM 1449 O O . HIS A 1 180 ? -15.525 -10.926 17.571 1.00 89.81 180 HIS A O 1
ATOM 1455 N N . ALA A 1 181 ? -13.899 -11.898 16.357 1.00 91.25 181 ALA A N 1
ATOM 1456 C CA . ALA A 1 181 ? -14.136 -13.250 16.859 1.00 91.25 181 ALA A CA 1
ATOM 1457 C C . ALA A 1 181 ? -13.836 -13.362 18.365 1.00 91.25 181 ALA A C 1
ATOM 1459 O O . ALA A 1 181 ? -14.625 -13.939 19.116 1.00 91.25 181 ALA A O 1
ATOM 1460 N N . GLU A 1 182 ? -12.748 -12.747 18.836 1.00 89.62 182 GLU A N 1
ATOM 1461 C CA . GLU A 1 182 ? -12.444 -12.647 20.269 1.00 89.62 182 GLU A CA 1
ATOM 1462 C C . GLU A 1 182 ? -13.528 -11.854 21.021 1.00 89.62 182 GLU A C 1
ATOM 1464 O O . GLU A 1 182 ? -14.009 -12.289 22.072 1.00 89.62 182 GLU A O 1
ATOM 1469 N N . GLY A 1 183 ? -13.998 -10.743 20.446 1.00 92.25 183 GLY A N 1
ATOM 1470 C CA . GLY A 1 183 ? -15.083 -9.932 20.999 1.00 92.25 183 GLY A CA 1
ATOM 1471 C C . GLY A 1 183 ? -16.414 -10.683 21.128 1.00 92.25 183 GLY A C 1
ATOM 1472 O O . GLY A 1 183 ? -17.146 -10.479 22.099 1.00 92.25 183 GLY A O 1
ATOM 1473 N N . GLN A 1 184 ? -16.726 -11.606 20.211 1.00 91.56 184 GLN A N 1
ATOM 1474 C CA . GLN A 1 184 ? -17.927 -12.445 20.312 1.00 91.56 184 GLN A CA 1
ATOM 1475 C C . GLN A 1 184 ? -17.915 -13.331 21.561 1.00 91.56 184 GLN A C 1
ATOM 1477 O O . GLN A 1 184 ? -18.963 -13.512 22.185 1.00 91.56 184 GLN A O 1
ATOM 1482 N N . LYS A 1 185 ? -16.747 -13.849 21.966 1.00 91.12 185 LYS A N 1
ATOM 1483 C CA . LYS A 1 185 ? -16.620 -14.646 23.195 1.00 91.12 185 LYS A CA 1
ATOM 1484 C C . LYS A 1 185 ? -16.990 -13.817 24.426 1.00 91.12 185 LYS A C 1
ATOM 1486 O O . LYS A 1 185 ? -17.804 -14.264 25.232 1.00 91.12 185 LYS A O 1
ATOM 1491 N N . ILE A 1 186 ? -16.463 -12.594 24.513 1.00 93.00 186 ILE A N 1
ATOM 1492 C CA . ILE A 1 186 ? -16.755 -11.650 25.602 1.00 93.00 186 ILE A CA 1
ATOM 1493 C C . ILE A 1 186 ? -18.245 -11.291 25.613 1.00 93.00 186 ILE A C 1
ATOM 1495 O O . ILE A 1 186 ? -18.880 -11.285 26.663 1.00 93.00 186 ILE A O 1
ATOM 1499 N N . LEU A 1 187 ? -18.843 -11.056 24.441 1.00 95.62 187 LEU A N 1
ATOM 1500 C CA . LEU A 1 187 ? -20.270 -10.751 24.337 1.00 95.62 187 LEU A CA 1
ATOM 1501 C C . LEU A 1 187 ? -21.150 -11.907 24.837 1.00 95.62 187 LEU A C 1
ATOM 1503 O O . LEU A 1 187 ? -22.167 -11.669 25.489 1.00 95.62 187 LEU A O 1
ATOM 1507 N N . MET A 1 188 ? -20.788 -13.155 24.535 1.00 93.19 188 MET A N 1
ATOM 1508 C CA . MET A 1 188 ? -21.528 -14.324 25.021 1.00 93.19 188 MET A CA 1
ATOM 1509 C C . MET A 1 188 ? -21.384 -14.508 26.534 1.00 93.19 188 MET A C 1
ATOM 1511 O O . MET A 1 188 ? -22.361 -14.856 27.199 1.00 93.19 188 MET A O 1
ATOM 1515 N N . GLU A 1 189 ? -20.201 -14.239 27.084 1.00 95.12 189 GLU A N 1
ATOM 1516 C CA . GLU A 1 189 ? -19.959 -14.245 28.527 1.00 95.12 189 GLU A CA 1
ATOM 1517 C C . GLU A 1 189 ? -20.780 -13.162 29.239 1.00 95.12 189 GLU A C 1
ATOM 1519 O O . GLU A 1 189 ? -21.557 -13.480 30.139 1.00 95.12 189 GLU A O 1
ATOM 1524 N N . ALA A 1 190 ? -20.748 -11.924 28.741 1.00 96.38 190 ALA A N 1
ATOM 1525 C CA . ALA A 1 190 ? -21.548 -10.820 29.267 1.00 96.38 190 ALA A CA 1
ATOM 1526 C C . ALA A 1 190 ? -23.060 -11.097 29.188 1.00 96.38 190 ALA A C 1
ATOM 1528 O O . ALA A 1 190 ? -23.819 -10.725 30.083 1.00 96.38 190 ALA A O 1
ATOM 1529 N N . LYS A 1 191 ? -23.540 -11.766 28.129 1.00 96.38 191 LYS A N 1
ATOM 1530 C CA . LYS A 1 191 ? -24.949 -12.191 28.033 1.00 96.38 191 LYS A CA 1
ATOM 1531 C C . LYS A 1 191 ? -25.305 -13.227 29.097 1.00 96.38 191 LYS A C 1
ATOM 1533 O O . LYS A 1 191 ? -26.371 -13.125 29.700 1.00 96.38 191 LYS A O 1
ATOM 1538 N N . ARG A 1 192 ? -24.428 -14.206 29.337 1.00 95.00 192 ARG A N 1
ATOM 1539 C CA . ARG A 1 192 ? -24.627 -15.227 30.376 1.00 95.00 192 ARG A CA 1
ATOM 1540 C C . ARG A 1 192 ? -24.687 -14.588 31.763 1.00 95.00 192 ARG A C 1
ATOM 1542 O O . ARG A 1 192 ? -25.613 -14.878 32.516 1.00 95.00 192 ARG A O 1
ATOM 1549 N N . GLU A 1 193 ? -23.751 -13.693 32.060 1.00 95.69 193 GLU A N 1
ATOM 1550 C CA . GLU A 1 193 ? -23.705 -12.966 33.329 1.00 95.69 193 GLU A CA 1
ATOM 1551 C C . GLU A 1 193 ? -24.944 -12.081 33.518 1.00 95.69 193 GLU A C 1
ATOM 1553 O O . GLU A 1 193 ? -25.563 -12.108 34.578 1.00 95.69 193 GLU A O 1
ATOM 1558 N N . ASN A 1 194 ? -25.393 -11.375 32.474 1.00 96.19 194 ASN A N 1
ATOM 1559 C CA . ASN A 1 194 ? -26.622 -10.578 32.534 1.00 96.19 194 ASN A CA 1
ATOM 1560 C C . ASN A 1 194 ? -27.860 -11.415 32.882 1.00 96.19 194 ASN A C 1
ATOM 1562 O O . ASN A 1 194 ? -28.669 -10.993 33.707 1.00 96.19 194 ASN A O 1
ATOM 1566 N N . VAL A 1 195 ? -28.015 -12.604 32.292 1.00 96.88 195 VAL A N 1
ATOM 1567 C CA . VAL A 1 195 ? -29.134 -13.504 32.625 1.00 96.88 195 VAL A CA 1
ATOM 1568 C C . VAL A 1 195 ? -29.036 -13.981 34.075 1.00 96.88 195 VAL A C 1
ATOM 1570 O O . VAL A 1 195 ? -30.045 -14.017 34.780 1.00 96.88 195 VAL A O 1
ATOM 1573 N N . GLN A 1 196 ? -27.830 -14.296 34.550 1.00 96.12 196 GLN A N 1
ATOM 1574 C CA . GLN A 1 196 ? -27.605 -14.680 35.942 1.00 96.12 196 GLN A CA 1
ATOM 1575 C C . GLN A 1 196 ? -27.948 -13.539 36.911 1.00 96.12 196 GLN A C 1
ATOM 1577 O O . GLN A 1 196 ? -28.657 -13.760 37.893 1.00 96.12 196 GLN A O 1
ATOM 1582 N N . MET A 1 197 ? -27.526 -12.308 36.610 1.00 96.00 197 MET A N 1
ATOM 1583 C CA . MET A 1 197 ? -27.869 -11.128 37.406 1.00 96.00 197 MET A CA 1
ATOM 1584 C C . MET A 1 197 ? -29.378 -10.868 37.434 1.00 96.00 197 MET A C 1
ATOM 1586 O O . MET A 1 197 ? -29.925 -10.528 38.485 1.00 96.00 197 MET A O 1
ATOM 1590 N N . GLN A 1 198 ? -30.075 -11.050 36.309 1.00 95.25 198 GLN A N 1
ATOM 1591 C CA . GLN A 1 198 ? -31.533 -10.906 36.252 1.00 95.25 198 GLN A CA 1
ATOM 1592 C C . GLN A 1 198 ? -32.239 -11.951 37.119 1.00 95.25 198 GLN A C 1
ATOM 1594 O O . GLN A 1 198 ? -33.166 -11.610 37.854 1.00 95.25 198 GLN A O 1
ATOM 1599 N N . LEU A 1 199 ? -31.775 -13.203 37.089 1.00 97.06 199 LEU A N 1
ATOM 1600 C CA . LEU A 1 199 ? -32.328 -14.272 37.919 1.00 97.06 199 LEU A CA 1
ATOM 1601 C C . LEU A 1 199 ? -32.163 -13.974 39.418 1.00 97.06 199 LEU A C 1
ATOM 1603 O O . LEU A 1 199 ? -33.125 -14.088 40.177 1.00 97.06 199 LEU A O 1
ATOM 1607 N N . GLU A 1 200 ? -30.972 -13.537 39.832 1.00 95.06 200 GLU A N 1
ATOM 1608 C CA . GLU A 1 200 ? -30.690 -13.120 41.213 1.00 95.06 200 GLU A CA 1
ATOM 1609 C C . GLU A 1 200 ? -31.529 -11.907 41.636 1.00 95.06 200 GLU A C 1
ATOM 1611 O O . GLU A 1 200 ? -32.058 -11.853 42.750 1.00 95.06 200 GLU A O 1
ATOM 1616 N N . THR A 1 201 ? -31.702 -10.939 40.734 1.00 97.38 201 THR A N 1
ATOM 1617 C CA . THR A 1 201 ? -32.528 -9.748 40.975 1.00 97.38 201 THR A CA 1
ATOM 1618 C C . THR A 1 201 ? -33.985 -10.131 41.210 1.00 97.38 201 THR A C 1
ATOM 1620 O O . THR A 1 201 ? -34.586 -9.684 42.187 1.00 97.38 201 THR A O 1
ATOM 1623 N N . GLU A 1 202 ? -34.552 -10.996 40.367 1.00 95.62 202 GLU A N 1
ATOM 1624 C CA . GLU A 1 202 ? -35.925 -11.481 40.529 1.00 95.62 202 GLU A CA 1
ATOM 1625 C C . GLU A 1 202 ? -36.096 -12.323 41.797 1.00 95.62 202 GLU A C 1
ATOM 1627 O O . GLU A 1 202 ? -37.091 -12.177 42.513 1.00 95.62 202 GLU A O 1
ATOM 1632 N N . TYR A 1 203 ? -35.112 -13.158 42.138 1.00 97.62 203 TYR A N 1
ATOM 1633 C CA . TYR A 1 203 ? -35.118 -13.907 43.393 1.00 97.62 203 TYR A CA 1
ATOM 1634 C C . TYR A 1 203 ? -35.158 -12.972 44.613 1.00 97.62 203 TYR A C 1
ATOM 1636 O O . TYR A 1 203 ? -36.041 -13.094 45.470 1.00 97.62 203 TYR A O 1
ATOM 1644 N N . ARG A 1 204 ? -34.272 -11.968 44.659 1.00 97.25 204 ARG A N 1
ATOM 1645 C CA . ARG A 1 204 ? -34.251 -10.952 45.725 1.00 97.25 204 ARG A CA 1
ATOM 1646 C C . ARG A 1 204 ? -35.536 -10.135 45.766 1.00 97.25 204 ARG A C 1
ATOM 1648 O O . ARG A 1 204 ? -36.063 -9.896 46.850 1.00 97.25 204 ARG A O 1
ATOM 1655 N N . ARG A 1 205 ? -36.084 -9.760 44.607 1.00 97.06 205 ARG A N 1
ATOM 1656 C CA . ARG A 1 205 ? -37.355 -9.033 44.504 1.00 97.06 205 ARG A CA 1
ATOM 1657 C C . ARG A 1 205 ? -38.506 -9.823 45.120 1.00 97.06 205 ARG A C 1
ATOM 1659 O O . ARG A 1 205 ? -39.291 -9.253 45.874 1.00 97.06 205 ARG A O 1
ATOM 1666 N N . ARG A 1 206 ? -38.598 -11.129 44.847 1.00 97.75 206 ARG A N 1
ATOM 1667 C CA . ARG A 1 206 ? -39.629 -12.007 45.428 1.00 97.75 206 ARG A CA 1
ATOM 1668 C C . ARG A 1 206 ? -39.491 -12.126 46.945 1.00 97.75 206 ARG A C 1
ATOM 1670 O O . ARG A 1 206 ? -40.492 -12.004 47.645 1.00 97.75 206 ARG A O 1
ATOM 1677 N N . MET A 1 207 ? -38.272 -12.295 47.462 1.00 96.94 207 MET A N 1
ATOM 1678 C CA . MET A 1 207 ? -38.035 -12.319 48.913 1.00 96.94 207 MET A CA 1
ATOM 1679 C C . MET A 1 207 ? -38.412 -10.992 49.580 1.00 96.94 207 MET A C 1
ATOM 1681 O O . MET A 1 207 ? -39.130 -10.989 50.579 1.00 96.94 207 MET A O 1
ATOM 1685 N N . MET A 1 208 ? -37.985 -9.864 49.002 1.00 97.44 208 MET A N 1
ATOM 1686 C CA . MET A 1 208 ? -38.324 -8.530 49.507 1.00 97.44 208 MET A CA 1
ATOM 1687 C C . MET A 1 208 ? -39.827 -8.271 49.468 1.00 97.44 208 MET A C 1
ATOM 1689 O O . MET A 1 208 ? -40.372 -7.708 50.412 1.00 97.44 208 MET A O 1
ATOM 1693 N N . HIS A 1 209 ? -40.516 -8.740 48.427 1.00 97.31 209 HIS A N 1
ATOM 1694 C CA . HIS A 1 209 ? -41.966 -8.640 48.349 1.00 97.31 209 HIS A CA 1
ATOM 1695 C C . HIS A 1 209 ? -42.644 -9.364 49.518 1.00 97.31 209 HIS A C 1
ATOM 1697 O O . HIS A 1 209 ? -43.490 -8.774 50.185 1.00 97.31 209 HIS A O 1
ATOM 1703 N N . VAL A 1 210 ? -42.253 -10.610 49.811 1.00 97.88 210 VAL A N 1
ATOM 1704 C CA . VAL A 1 210 ? -42.797 -11.363 50.957 1.00 97.88 210 VAL A CA 1
ATOM 1705 C C . VAL A 1 210 ? -42.498 -10.644 52.274 1.00 97.88 210 VAL A C 1
ATOM 1707 O O . VAL A 1 210 ? -43.405 -10.466 53.088 1.00 97.88 210 VAL A O 1
ATOM 1710 N N . TYR A 1 211 ? -41.261 -10.174 52.461 1.00 97.69 211 TYR A N 1
ATOM 1711 C CA . TYR A 1 211 ? -40.865 -9.402 53.640 1.00 97.69 211 TYR A CA 1
ATOM 1712 C C . TYR A 1 211 ? -41.736 -8.150 53.832 1.00 97.69 211 TYR A C 1
ATOM 1714 O O . TYR A 1 211 ? -42.270 -7.929 54.920 1.00 97.69 211 TYR A O 1
ATOM 1722 N N . GLU A 1 212 ? -41.956 -7.364 52.775 1.00 98.00 212 GLU A N 1
ATOM 1723 C CA . GLU A 1 212 ? -42.819 -6.180 52.823 1.00 98.00 212 GLU A CA 1
ATOM 1724 C C . GLU A 1 212 ? -44.275 -6.521 53.147 1.00 98.00 212 GLU A C 1
ATOM 1726 O O . GLU A 1 212 ? -44.914 -5.782 53.895 1.00 98.00 212 GLU A O 1
ATOM 1731 N N . GLN A 1 213 ? -44.822 -7.620 52.613 1.00 96.88 213 GLN A N 1
ATOM 1732 C CA . GLN A 1 213 ? -46.196 -8.027 52.928 1.00 96.88 213 GLN A CA 1
ATOM 1733 C C . GLN A 1 213 ? -46.349 -8.401 54.405 1.00 96.88 213 GLN A C 1
ATOM 1735 O O . GLN A 1 213 ? -47.314 -7.979 55.045 1.00 96.88 213 GLN A O 1
ATOM 1740 N N . VAL A 1 214 ? -45.397 -9.155 54.963 1.00 97.94 214 VAL A N 1
ATOM 1741 C CA . VAL A 1 214 ? -45.407 -9.520 56.388 1.00 97.94 214 VAL A CA 1
ATOM 1742 C C . VAL A 1 214 ? -45.259 -8.275 57.257 1.00 97.94 214 VAL A C 1
ATOM 1744 O O . VAL A 1 214 ? -46.040 -8.084 58.191 1.00 97.94 214 VAL A O 1
ATOM 1747 N N . LYS A 1 215 ? -44.332 -7.379 56.904 1.00 97.81 215 LYS A N 1
ATOM 1748 C CA . LYS A 1 215 ? -44.152 -6.103 57.599 1.00 97.81 215 LYS A CA 1
ATOM 1749 C C . LYS A 1 215 ? -45.432 -5.264 57.578 1.00 97.81 215 LYS A C 1
ATOM 1751 O O . LYS A 1 215 ? -45.879 -4.835 58.631 1.00 97.81 215 LYS A O 1
ATOM 1756 N N . LYS A 1 216 ? -46.091 -5.120 56.422 1.00 98.00 216 LYS A N 1
ATOM 1757 C CA . LYS A 1 216 ? -47.369 -4.391 56.302 1.00 98.00 216 LYS A CA 1
ATOM 1758 C C . LYS A 1 216 ? -48.455 -4.942 57.223 1.00 98.00 216 LYS A C 1
ATOM 1760 O O . LYS A 1 216 ? -49.239 -4.171 57.763 1.00 98.00 216 LYS A O 1
ATOM 1765 N N . ARG A 1 217 ? -48.535 -6.266 57.397 1.00 97.31 217 ARG A N 1
ATOM 1766 C CA . ARG A 1 217 ? -49.497 -6.884 58.326 1.00 97.31 217 ARG A CA 1
ATOM 1767 C C . ARG A 1 217 ? -49.161 -6.551 59.779 1.00 97.31 217 ARG A C 1
ATOM 1769 O O . ARG A 1 217 ? -50.077 -6.273 60.546 1.00 97.31 217 ARG A O 1
ATOM 1776 N N . LEU A 1 218 ? -47.880 -6.567 60.141 1.00 97.81 218 LEU A N 1
ATOM 1777 C CA . LEU A 1 218 ? -47.429 -6.228 61.488 1.00 97.81 218 LEU A CA 1
ATOM 1778 C C . LEU A 1 218 ? -47.646 -4.742 61.803 1.00 97.81 218 LEU A C 1
ATOM 1780 O O . LEU A 1 218 ? -48.232 -4.423 62.835 1.00 97.81 218 LEU A O 1
ATOM 1784 N N . ASP A 1 219 ? -47.249 -3.860 60.886 1.00 97.88 219 ASP A N 1
ATOM 1785 C CA . ASP A 1 219 ? -47.444 -2.411 60.996 1.00 97.88 219 ASP A CA 1
ATOM 1786 C C . ASP A 1 219 ? -48.939 -2.082 61.131 1.00 97.88 219 ASP A C 1
ATOM 1788 O O . ASP A 1 219 ? -49.329 -1.320 62.008 1.00 97.88 219 ASP A O 1
ATOM 1792 N N . TYR A 1 220 ? -49.803 -2.751 60.358 1.00 97.81 220 TYR A N 1
ATOM 1793 C CA . TYR A 1 220 ? -51.255 -2.600 60.478 1.00 97.81 220 TYR A CA 1
ATOM 1794 C C . TYR A 1 220 ? -51.789 -2.971 61.872 1.00 97.81 220 TYR A C 1
ATOM 1796 O O . TYR A 1 220 ? -52.609 -2.246 62.433 1.00 97.81 220 TYR A O 1
ATOM 1804 N N . GLN A 1 221 ? -51.322 -4.077 62.463 1.00 96.75 221 GLN A N 1
ATOM 1805 C CA . GLN A 1 221 ? -51.732 -4.477 63.818 1.00 96.75 221 GLN A CA 1
ATOM 1806 C C . GLN A 1 221 ? -51.240 -3.489 64.884 1.00 96.75 221 GLN A C 1
ATOM 1808 O O . GLN A 1 221 ? -51.965 -3.166 65.833 1.00 96.75 221 GLN A O 1
ATOM 1813 N N . LEU A 1 222 ? -50.019 -2.982 64.718 1.00 97.69 222 LEU A N 1
ATOM 1814 C CA . LEU A 1 222 ? -49.455 -1.953 65.582 1.00 97.69 222 LEU A CA 1
ATOM 1815 C C . LEU A 1 222 ? -50.267 -0.653 65.491 1.00 97.69 222 LEU A C 1
ATOM 1817 O O . LEU A 1 222 ? -50.620 -0.080 66.523 1.00 97.69 222 LEU A O 1
ATOM 1821 N N . ASP A 1 223 ? -50.652 -0.239 64.286 1.00 96.69 223 ASP A N 1
ATOM 1822 C CA . ASP A 1 223 ? -51.471 0.951 64.061 1.00 96.69 223 ASP A CA 1
ATOM 1823 C C . ASP A 1 223 ? -52.887 0.809 64.624 1.00 96.69 223 ASP A C 1
ATOM 1825 O O . ASP A 1 223 ? -53.376 1.743 65.264 1.00 96.69 223 ASP A O 1
ATOM 1829 N N . ILE A 1 224 ? -53.539 -0.353 64.476 1.00 97.25 224 ILE A N 1
ATOM 1830 C CA . ILE A 1 224 ? -54.828 -0.625 65.137 1.00 97.25 224 ILE A CA 1
ATOM 1831 C C . ILE A 1 224 ? -54.688 -0.463 66.650 1.00 97.25 224 ILE A C 1
ATOM 1833 O O . ILE A 1 224 ? -55.506 0.209 67.280 1.00 97.25 224 ILE A O 1
ATOM 1837 N N . THR A 1 225 ? -53.646 -1.055 67.236 1.00 97.00 225 THR A N 1
ATOM 1838 C CA . THR A 1 225 ? -53.415 -1.013 68.686 1.00 97.00 225 THR A CA 1
ATOM 1839 C C . THR A 1 225 ? -53.180 0.420 69.163 1.00 97.00 225 THR A C 1
ATOM 1841 O O . THR A 1 225 ? -53.799 0.868 70.131 1.00 97.00 225 THR A O 1
ATOM 1844 N N . ASN A 1 226 ? -52.343 1.174 68.450 1.00 96.88 226 ASN A N 1
ATOM 1845 C CA . ASN A 1 226 ? -52.077 2.580 68.738 1.00 96.88 226 ASN A CA 1
ATOM 1846 C C . ASN A 1 226 ? -53.333 3.449 68.584 1.00 96.88 226 ASN A C 1
ATOM 1848 O O . ASN A 1 226 ? -53.576 4.331 69.407 1.00 96.88 226 ASN A O 1
ATOM 1852 N N . THR A 1 227 ? -54.151 3.193 67.562 1.00 96.69 227 THR A N 1
ATOM 1853 C CA . THR A 1 227 ? -55.389 3.940 67.293 1.00 96.69 227 THR A CA 1
ATOM 1854 C C . THR A 1 227 ? -56.443 3.654 68.355 1.00 96.69 227 THR A C 1
ATOM 1856 O O . THR A 1 227 ? -57.044 4.588 68.880 1.00 96.69 227 THR A O 1
ATOM 1859 N N . LYS A 1 228 ? -56.615 2.386 68.744 1.00 96.81 228 LYS A N 1
ATOM 1860 C CA . LYS A 1 228 ? -57.505 1.987 69.838 1.00 96.81 228 LYS A CA 1
ATOM 1861 C C . LYS A 1 228 ? -57.110 2.672 71.143 1.00 96.81 228 LYS A C 1
ATOM 1863 O O . LYS A 1 228 ? -57.961 3.285 71.775 1.00 96.81 228 LYS A O 1
ATOM 1868 N N . ARG A 1 229 ? -55.820 2.661 71.494 1.00 96.56 229 ARG A N 1
ATOM 1869 C CA . ARG A 1 229 ? -55.312 3.339 72.697 1.00 96.56 229 ARG A CA 1
ATOM 1870 C C . ARG A 1 229 ? -55.572 4.847 72.669 1.00 96.56 229 ARG A C 1
ATOM 1872 O O . ARG A 1 229 ? -55.958 5.413 73.686 1.00 96.56 229 ARG A O 1
ATOM 1879 N N . LYS A 1 230 ? -55.388 5.495 71.513 1.00 96.56 230 LYS A N 1
ATOM 1880 C CA . LYS A 1 230 ? -55.702 6.923 71.328 1.00 96.56 230 LYS A CA 1
ATOM 1881 C C . LYS A 1 230 ? -57.198 7.206 71.472 1.00 96.56 230 LYS A C 1
ATOM 1883 O O . LYS A 1 230 ? -57.557 8.192 72.103 1.00 96.56 230 LYS A O 1
ATOM 1888 N N . LEU A 1 231 ? -58.057 6.350 70.920 1.00 96.88 231 LEU A N 1
ATOM 1889 C CA . LEU A 1 231 ? -59.512 6.489 71.019 1.00 96.88 231 LEU A CA 1
ATOM 1890 C C . LEU A 1 231 ? -59.986 6.282 72.461 1.00 96.88 231 LEU A C 1
ATOM 1892 O O . LEU A 1 231 ? -60.749 7.096 72.964 1.00 96.88 231 LEU A O 1
ATOM 1896 N N . GLU A 1 232 ? -59.484 5.253 73.149 1.00 94.81 232 GLU A N 1
ATOM 1897 C CA . GLU A 1 232 ? -59.752 5.011 74.572 1.00 94.81 232 GLU A CA 1
ATOM 1898 C C . GLU A 1 232 ? -59.316 6.199 75.436 1.00 94.81 232 GLU A C 1
ATOM 1900 O O . GLU A 1 232 ? -60.087 6.654 76.277 1.00 94.81 232 GLU A O 1
ATOM 1905 N N . GLN A 1 233 ? -58.117 6.746 75.198 1.00 95.25 233 GLN A N 1
ATOM 1906 C CA . GLN A 1 233 ? -57.657 7.958 75.878 1.00 95.25 233 GLN A CA 1
ATOM 1907 C C . GLN A 1 233 ? -58.546 9.168 75.573 1.00 95.25 233 GLN A C 1
ATOM 1909 O O . GLN A 1 233 ? -58.921 9.874 76.503 1.00 95.25 233 GLN A O 1
ATOM 1914 N N . GLY A 1 234 ? -58.915 9.392 74.308 1.00 95.94 234 GLY A N 1
ATOM 1915 C CA . GLY A 1 234 ? -59.804 10.487 73.909 1.00 95.94 234 GLY A CA 1
ATOM 1916 C C . GLY A 1 234 ? -61.177 10.382 74.571 1.00 95.94 234 GLY A C 1
ATOM 1917 O O . GLY A 1 234 ? -61.613 11.314 75.235 1.00 95.94 234 GLY A O 1
ATOM 1918 N N . HIS A 1 235 ? -61.806 9.207 74.500 1.00 95.81 235 HIS A N 1
ATOM 1919 C CA . HIS A 1 235 ? -63.092 8.947 75.145 1.00 95.81 235 HIS A CA 1
ATOM 1920 C C . HIS A 1 235 ? -63.014 9.088 76.671 1.00 95.81 235 HIS A C 1
ATOM 1922 O O . HIS A 1 235 ? -63.931 9.623 77.287 1.00 95.81 235 HIS A O 1
ATOM 1928 N N . MET A 1 236 ? -61.927 8.630 77.299 1.00 94.62 236 MET A N 1
ATOM 1929 C CA . MET A 1 236 ? -61.709 8.801 78.736 1.00 94.62 236 MET A CA 1
ATOM 1930 C C . MET A 1 236 ? -61.615 10.284 79.113 1.00 94.62 236 MET A C 1
ATOM 1932 O O . MET A 1 236 ? -62.264 10.700 80.069 1.00 94.62 236 MET A O 1
ATOM 1936 N N . VAL A 1 237 ? -60.851 11.085 78.363 1.00 95.19 237 VAL A N 1
ATOM 1937 C CA . VAL A 1 237 ? -60.743 12.537 78.584 1.00 95.19 237 VAL A CA 1
ATOM 1938 C C . VAL A 1 237 ? -62.102 13.208 78.400 1.00 95.19 237 VAL A C 1
ATOM 1940 O O . VAL A 1 237 ? -62.536 13.926 79.298 1.00 95.19 237 VAL A O 1
ATOM 1943 N N . ASP A 1 238 ? -62.816 12.917 77.313 1.00 94.88 238 ASP A N 1
ATOM 1944 C CA . ASP A 1 238 ? -64.147 13.474 77.055 1.00 94.88 238 ASP A CA 1
ATOM 1945 C C . ASP A 1 238 ? -65.152 13.077 78.143 1.00 94.88 238 ASP A C 1
ATOM 1947 O O . ASP A 1 238 ? -65.960 13.899 78.579 1.00 94.88 238 ASP A O 1
ATOM 1951 N N . TRP A 1 239 ? -65.111 11.832 78.624 1.00 95.56 239 TRP A N 1
ATOM 1952 C CA . TRP A 1 239 ? -65.976 11.369 79.707 1.00 95.56 239 TRP A CA 1
ATOM 1953 C C . TRP A 1 239 ? -65.661 12.072 81.029 1.00 95.56 239 TRP A C 1
ATOM 1955 O O . TRP A 1 239 ? -66.593 12.486 81.723 1.00 95.56 239 TRP A O 1
ATOM 1965 N N . ILE A 1 240 ? -64.377 12.247 81.366 1.00 92.75 240 ILE A N 1
ATOM 1966 C CA . ILE A 1 240 ? -63.946 12.981 82.564 1.00 92.75 240 ILE A CA 1
ATOM 1967 C C . ILE A 1 240 ? -64.401 14.439 82.461 1.00 92.75 240 ILE A C 1
ATOM 1969 O O . ILE A 1 240 ? -65.048 14.927 83.382 1.00 92.75 240 ILE A O 1
ATOM 1973 N N . VAL A 1 241 ? -64.141 15.117 81.338 1.00 92.81 241 VAL A N 1
ATOM 1974 C CA . VAL A 1 241 ? -64.541 16.517 81.119 1.00 92.81 241 VAL A CA 1
ATOM 1975 C C . VAL A 1 241 ? -66.058 16.667 81.227 1.00 92.81 241 VAL A C 1
ATOM 1977 O O . VAL A 1 241 ? -66.536 17.492 82.001 1.00 92.81 241 VAL A O 1
ATOM 1980 N N . ASN A 1 242 ? -66.832 15.832 80.529 1.00 92.44 242 ASN A N 1
ATOM 1981 C CA . ASN A 1 242 ? -68.294 15.884 80.576 1.00 92.44 242 ASN A CA 1
ATOM 1982 C C . ASN A 1 242 ? -68.859 15.554 81.965 1.00 92.44 242 ASN A C 1
ATOM 1984 O O . ASN A 1 242 ? -69.852 16.155 82.377 1.00 92.44 242 ASN A O 1
ATOM 1988 N N . SER A 1 243 ? -68.262 14.604 82.689 1.00 91.00 243 SER A N 1
ATOM 1989 C CA . SER A 1 243 ? -68.686 14.261 84.052 1.00 91.00 243 SER A CA 1
ATOM 1990 C C . SER A 1 243 ? -68.367 15.383 85.035 1.00 91.00 243 SER A C 1
ATOM 1992 O O . SER A 1 243 ? -69.223 15.722 85.848 1.00 91.00 243 SER A O 1
ATOM 1994 N N . VAL A 1 244 ? -67.192 16.012 84.918 1.00 88.88 244 VAL A N 1
ATOM 1995 C CA . VAL A 1 244 ? -66.821 17.187 85.717 1.00 88.88 244 VAL A CA 1
ATOM 1996 C C . VAL A 1 244 ? -67.795 18.332 85.444 1.00 88.88 244 VAL A C 1
ATOM 1998 O O . VAL A 1 244 ? -68.413 18.813 86.389 1.00 88.88 244 VAL A O 1
ATOM 2001 N N . VAL A 1 245 ? -68.035 18.690 84.177 1.00 87.31 245 VAL A N 1
ATOM 2002 C CA . VAL A 1 245 ? -68.988 19.751 83.793 1.00 87.31 245 VAL A CA 1
ATOM 2003 C C . VAL A 1 245 ? -70.397 19.478 84.330 1.00 87.31 245 VAL A C 1
ATOM 2005 O O . VAL A 1 245 ? -71.036 20.387 84.843 1.00 87.31 245 VAL A O 1
ATOM 2008 N N . LYS A 1 246 ? -70.880 18.229 84.278 1.00 87.38 246 LYS A N 1
ATOM 2009 C CA . LYS A 1 246 ? -72.194 17.855 84.838 1.00 87.38 246 LYS A CA 1
ATOM 2010 C C . LYS A 1 246 ? -72.241 17.867 86.367 1.00 87.38 246 LYS A C 1
ATOM 2012 O O . LYS A 1 246 ? -73.307 18.092 86.931 1.00 87.38 246 LYS A O 1
ATOM 2017 N N . SER A 1 247 ? -71.129 17.558 87.033 1.00 82.69 247 SER A N 1
ATOM 2018 C CA . SER A 1 247 ? -71.042 17.520 88.499 1.00 82.69 247 SER A CA 1
ATOM 2019 C C . SER A 1 247 ? -70.936 18.905 89.138 1.00 82.69 247 SER A C 1
ATOM 2021 O O . SER A 1 247 ? -71.239 19.049 90.321 1.00 82.69 247 SER A O 1
ATOM 2023 N N . ILE A 1 248 ? -70.537 19.918 88.362 1.00 81.12 248 ILE A N 1
ATOM 2024 C CA . ILE A 1 248 ? -70.511 21.309 88.802 1.00 81.12 248 ILE A CA 1
ATOM 2025 C C . ILE A 1 248 ? -71.957 21.792 88.951 1.00 81.12 248 ILE A C 1
ATOM 2027 O O . ILE A 1 248 ? -72.695 21.960 87.983 1.00 81.12 248 ILE A O 1
ATOM 2031 N N . THR A 1 249 ? -72.379 22.005 90.195 1.00 78.50 249 THR A N 1
ATOM 2032 C CA . THR A 1 249 ? -73.674 22.635 90.479 1.00 78.50 249 THR A CA 1
ATOM 2033 C C . THR A 1 249 ? -73.574 24.157 90.305 1.00 78.50 249 THR A C 1
ATOM 2035 O O . THR A 1 249 ? -72.531 24.737 90.614 1.00 78.50 249 THR A O 1
ATOM 2038 N N . PRO A 1 250 ? -74.655 24.859 89.911 1.00 77.06 250 PRO A N 1
ATOM 2039 C CA . PRO A 1 250 ? -74.634 26.322 89.786 1.00 77.06 250 PRO A CA 1
ATOM 2040 C C . PRO A 1 250 ? -74.333 27.035 91.118 1.00 77.06 250 PRO A C 1
ATOM 2042 O O . PRO A 1 250 ? -73.936 28.199 91.133 1.00 77.06 250 PRO A O 1
ATOM 2045 N N . GLN A 1 251 ? -74.501 26.341 92.249 1.00 69.00 251 GLN A N 1
ATOM 2046 C CA . GLN A 1 251 ? -74.103 26.829 93.567 1.00 69.00 251 GLN A CA 1
ATOM 2047 C C . GLN A 1 251 ? -72.578 26.768 93.766 1.00 69.00 251 GLN A C 1
ATOM 2049 O O . GLN A 1 251 ? -71.992 27.733 94.249 1.00 69.00 251 GLN A O 1
ATOM 2054 N N . GLN A 1 252 ? -71.925 25.690 93.321 1.00 74.19 252 GLN A N 1
ATOM 2055 C CA . GLN A 1 252 ? -70.465 25.557 93.352 1.00 74.19 252 GLN A CA 1
ATOM 2056 C C . GLN A 1 252 ? -69.764 26.523 92.389 1.00 74.19 252 GLN A C 1
ATOM 2058 O O . GLN A 1 252 ? -68.688 27.007 92.720 1.00 74.19 252 GLN A O 1
ATOM 2063 N N . GLU A 1 253 ? -70.362 26.865 91.240 1.00 76.06 253 GLU A N 1
ATOM 2064 C CA . GLU A 1 253 ? -69.817 27.921 90.366 1.00 76.06 253 GLU A CA 1
ATOM 2065 C C . GLU A 1 253 ? -69.805 29.282 91.064 1.00 76.06 253 GLU A C 1
ATOM 2067 O O . GLU A 1 253 ? -68.810 30.003 91.008 1.00 76.06 253 GLU A O 1
ATOM 2072 N N . LYS A 1 254 ? -70.887 29.627 91.774 1.00 76.94 254 LYS A N 1
ATOM 2073 C CA . LYS A 1 254 ? -70.954 30.867 92.558 1.00 76.94 254 LYS A CA 1
ATOM 2074 C C . LYS A 1 254 ? -69.942 30.873 93.699 1.00 76.94 254 LYS A C 1
ATOM 2076 O O . LYS A 1 254 ? -69.276 31.882 93.892 1.00 76.94 254 LYS A O 1
ATOM 2081 N N . GLU A 1 255 ? -69.790 29.763 94.420 1.00 79.88 255 GLU A N 1
ATOM 2082 C CA . GLU A 1 255 ? -68.787 29.631 95.486 1.00 79.88 255 GLU A CA 1
ATOM 2083 C C . GLU A 1 255 ? -67.350 29.677 94.947 1.00 79.88 255 GLU A C 1
ATOM 2085 O O . GLU A 1 255 ? -66.486 30.290 95.569 1.00 79.88 255 GLU A O 1
ATOM 2090 N N . ALA A 1 256 ? -67.087 29.095 93.774 1.00 79.81 256 ALA A N 1
ATOM 2091 C CA . ALA A 1 256 ? -65.794 29.197 93.104 1.00 79.81 256 ALA A CA 1
ATOM 2092 C C . ALA A 1 256 ? -65.500 30.639 92.664 1.00 79.81 256 ALA A C 1
ATOM 2094 O O . ALA A 1 256 ? -64.405 31.130 92.917 1.00 79.81 256 ALA A O 1
ATOM 2095 N N . LEU A 1 257 ? -66.478 31.357 92.094 1.00 83.25 257 LEU A N 1
ATOM 2096 C CA . LEU A 1 257 ? -66.347 32.784 91.774 1.00 83.25 257 LEU A CA 1
ATOM 2097 C C . LEU A 1 257 ? -66.130 33.635 93.033 1.00 83.25 257 LEU A C 1
ATOM 2099 O O . LEU A 1 257 ? -65.307 34.549 93.021 1.00 83.25 257 LEU A O 1
ATOM 2103 N N . GLN A 1 258 ? -66.820 33.317 94.130 1.00 81.50 258 GLN A N 1
ATOM 2104 C CA . GLN A 1 258 ? -66.632 33.970 95.424 1.00 81.50 258 GLN A CA 1
ATOM 2105 C C . GLN A 1 258 ? -65.209 33.747 95.950 1.00 81.50 258 GLN A C 1
ATOM 2107 O O . GLN A 1 258 ? -64.550 34.710 96.339 1.00 81.50 258 GLN A O 1
ATOM 2112 N N . LYS A 1 259 ? -64.701 32.510 95.877 1.00 84.94 259 LYS A N 1
ATOM 2113 C CA . LYS A 1 259 ? -63.307 32.190 96.203 1.00 84.94 259 LYS A CA 1
ATOM 2114 C C . LYS A 1 259 ? -62.317 32.896 95.285 1.00 84.94 259 LYS A C 1
ATOM 2116 O O . LYS A 1 259 ? -61.336 33.418 95.782 1.00 84.94 259 LYS A O 1
ATOM 2121 N N . CYS A 1 260 ? -62.578 33.009 93.983 1.00 84.94 260 CYS A N 1
ATOM 2122 C CA . CYS A 1 260 ? -61.727 33.796 93.087 1.00 84.94 260 CYS A CA 1
ATOM 2123 C C . CYS A 1 260 ? -61.706 35.284 93.475 1.00 84.94 260 CYS A C 1
ATOM 2125 O O . CYS A 1 260 ? -60.660 35.920 93.390 1.00 84.94 260 CYS A O 1
ATOM 2127 N N . ILE A 1 261 ? -62.833 35.847 93.924 1.00 85.12 261 ILE A N 1
ATOM 2128 C CA . ILE A 1 261 ? -62.890 37.217 94.459 1.00 85.12 261 ILE A CA 1
ATOM 2129 C C . ILE A 1 261 ? -62.100 37.321 95.772 1.00 85.12 261 ILE A C 1
ATOM 2131 O O . ILE A 1 261 ? -61.412 38.317 95.985 1.00 85.12 261 ILE A O 1
ATOM 2135 N N . GLU A 1 262 ? -62.175 36.323 96.651 1.00 84.69 262 GLU A N 1
ATOM 2136 C CA . GLU A 1 262 ? -61.366 36.257 97.875 1.00 84.69 262 GLU A CA 1
ATOM 2137 C C . GLU A 1 262 ? -59.869 36.131 97.567 1.00 84.69 262 GLU A C 1
ATOM 2139 O O . GLU A 1 262 ? -59.079 36.899 98.108 1.00 84.69 262 GLU A O 1
ATOM 2144 N N . ASP A 1 263 ? -59.476 35.258 96.643 1.00 86.56 263 ASP A N 1
ATOM 2145 C CA . ASP A 1 263 ? -58.090 35.084 96.209 1.00 86.56 263 ASP A CA 1
ATOM 2146 C C . ASP A 1 263 ? -57.556 36.358 95.541 1.00 86.56 263 ASP A C 1
ATOM 2148 O O . ASP A 1 263 ? -56.440 36.787 95.832 1.00 86.56 263 ASP A O 1
ATOM 2152 N N . LEU A 1 264 ? -58.365 37.039 94.719 1.00 84.25 264 LEU A N 1
ATOM 2153 C CA . LEU A 1 264 ? -58.023 38.352 94.164 1.00 84.25 264 LEU A CA 1
ATOM 2154 C C . LEU A 1 264 ? -57.905 39.424 95.249 1.00 84.25 264 LEU A C 1
ATOM 2156 O O . LEU A 1 264 ? -57.011 40.260 95.158 1.00 84.25 264 LEU A O 1
ATOM 2160 N N . LYS A 1 265 ? -58.747 39.405 96.292 1.00 81.00 265 LYS A N 1
ATOM 2161 C CA . LYS A 1 265 ? -58.599 40.294 97.457 1.00 81.00 265 LYS A CA 1
ATOM 2162 C C . LYS A 1 265 ? -57.314 40.000 98.228 1.00 81.00 265 LYS A C 1
ATOM 2164 O O . LYS A 1 265 ? -56.640 40.939 98.634 1.00 81.00 265 LYS A O 1
ATOM 2169 N N . VAL A 1 266 ? -56.946 38.732 98.402 1.00 84.56 266 VAL A N 1
ATOM 2170 C CA . VAL A 1 266 ? -55.695 38.325 99.063 1.00 84.56 266 VAL A CA 1
ATOM 2171 C C . VAL A 1 266 ? -54.475 38.735 98.236 1.00 84.56 266 VAL A C 1
ATOM 2173 O O . VAL A 1 266 ? -53.507 39.246 98.795 1.00 84.56 266 VAL A O 1
ATOM 2176 N N . ILE A 1 267 ? -54.509 38.551 96.912 1.00 82.69 267 ILE A N 1
ATOM 2177 C CA . ILE A 1 267 ? -53.442 39.000 96.007 1.00 82.69 267 ILE A CA 1
ATOM 2178 C C . ILE A 1 267 ? -53.368 40.533 96.003 1.00 82.69 267 ILE A C 1
ATOM 2180 O O . ILE A 1 267 ? -52.282 41.074 96.168 1.00 82.69 267 ILE A O 1
ATOM 2184 N N . SER A 1 268 ? -54.508 41.225 95.918 1.00 78.94 268 SER A N 1
ATOM 2185 C CA . SER A 1 268 ? -54.610 42.690 95.968 1.00 78.94 268 SER A CA 1
ATOM 2186 C C . SER A 1 268 ? -54.057 43.269 97.271 1.00 78.94 268 SER A C 1
ATOM 2188 O O . SER A 1 268 ? -53.297 44.234 97.221 1.00 78.94 268 SER A O 1
ATOM 2190 N N . ALA A 1 269 ? -54.374 42.653 98.413 1.00 73.38 269 ALA A N 1
ATOM 2191 C CA . ALA A 1 269 ? -53.842 43.026 99.722 1.00 73.38 269 ALA A CA 1
ATOM 2192 C C . ALA A 1 269 ? -52.344 42.707 99.881 1.00 73.38 269 ALA A C 1
ATOM 2194 O O . ALA A 1 269 ? -51.692 43.301 100.730 1.00 73.38 269 ALA A O 1
ATOM 2195 N N . LYS A 1 270 ? -51.790 41.783 99.081 1.00 69.00 270 LYS A N 1
ATOM 2196 C CA . LYS A 1 270 ? -50.343 41.513 99.003 1.00 69.00 270 LYS A CA 1
ATOM 2197 C C . LYS A 1 270 ? -49.590 42.460 98.061 1.00 69.00 270 LYS A C 1
ATOM 2199 O O . LYS A 1 270 ? -48.371 42.536 98.159 1.00 69.00 270 LYS A O 1
ATOM 2204 N N . THR A 1 271 ? -50.276 43.123 97.130 1.00 57.59 271 THR A N 1
ATOM 2205 C CA . THR A 1 271 ? -49.685 44.055 96.145 1.00 57.59 271 THR A CA 1
ATOM 2206 C C . THR A 1 271 ? -49.772 45.535 96.543 1.00 57.59 271 THR A C 1
ATOM 2208 O O . THR A 1 271 ? -49.518 46.397 95.704 1.00 57.59 271 THR A O 1
ATOM 2211 N N . HIS A 1 272 ? -50.088 45.831 97.806 1.00 47.97 272 HIS A N 1
ATOM 2212 C CA . HIS A 1 272 ? -49.950 47.151 98.425 1.00 47.97 272 HIS A CA 1
ATOM 2213 C C . HIS A 1 272 ? -48.977 47.098 99.602 1.00 47.97 272 HIS A C 1
ATOM 2215 O O . HIS A 1 272 ? -49.016 46.091 100.343 1.00 47.97 272 HIS A O 1
#

Secondary structure (DSSP, 8-state):
-----------TT--------------------HHHHHHHHHHHHHSPPPPTT--TT--TTTSPPPPPPSSPPPEETTTEEHHHHHHHHHHHTTTHHHHHHHHHHHHHHHTTSS---THHHHHHHHHHHHHHHHHHHHHHHHHHHHHHHHHHHHHHHHHHHHHHHHHHHHHHHHHHHHHHHHHHHHHHHHHHHHHHHHHHHHHHHHHHHHHHHHHHHHHHHHHHHHHHHHHHHHHHHHHHHHHHHHH--HHHHHHHHHHHHHHHHHHHHH--

Foldseek 3Di:
DDDDDDPDDDDPPPPPPPPPPPPPPPPPPPPPPPVVVVVVVVVVVPDDDPDPPAPPPDDCPVDPDDDDDPDDADAPPVPHGVVVQVVCCVPPNNCRVVCVVVVVVVVCVVVVVPPDDPCVVVVVVVVVVVVVCCVPCVVVVVVVVVVVVVVVVVVVVVVVVVVVVVVVVVVVVVVVVVVVVVVVVVVVVVVVVVVVVVVVVVVVVVVVVVVVVVVVVVVVVVVVVVVVVVVVVVVVVVVVVVVVVVPCDPVNVVVVVVVVVVVVVVVVVVVD